Protein AF-A0A383BUD3-F1 (afdb_monomer_lite)

Secondary structure (DSSP, 8-state):
-EEEEETTTEEEEE-SSHHHHHHHHHHHHHHHHHHHHHHTTT---PPPHHHHHHHHT-HHHHHHHHTS-PPPTTTT-EEEEESTTSHHHHHHHHHHHTTT-EEEEEESSPPPPBTTEEEEE--TT-HHHHHHHHHHHHHHHS--SEEEE----PPPP--GGG--HHHHHHHHIIIIIHHHHHHHHHHHHHHT-TT--EEEE---TTTTS--TT-HHHHHHHHHHHHHHHHHHHHHGGGT-EEE-

InterPro domains:
  IPR002347 Short-chain dehydrogenase/reductase SDR [PF00106] (78-244)
  IPR002347 Short-chain dehydrogenase/reductase SDR [PR00080] (142-153)
  IPR002347 Short-chain dehydrogenase/reductase SDR [PR00080] (197-205)
  IPR002347 Short-chain dehydrogenase/reductase SDR [PR00080] (217-236)
  IPR002347 Short-chain dehydrogenase/reductase SDR [PR00081] (78-95)
  IPR002347 Short-chain dehydrogenase/reductase SDR [PR00081] (142-153)
  IPR002347 Short-chain dehydrogenase/reductase SDR [PR00081] (217-236)
  IPR002347 Short-chain dehydrogenase/reductase SDR [PR00081] (238-244)
  IPR020904 Short-chain dehydrogenase/reductase, conserved site [PS00061] (204-232)
  IPR036291 NAD(P)-binding domain superfamily [SSF51735] (76-244)

Foldseek 3Di:
DDWDADPVPGIFFADQALVNSVVVVVVVVVVVVVQVVVCVVPHDDDDDPVVVVCVCPPPVNVVVVVPDDDQFPQGLAEEEFEQCPDDPNVVVVVVCVVRHAQYEYEYCDFDDADSSYHTDNDDLLDLVRLLVSQVVSCVSRNFHAEYEADWADQDFFDAPVRDDPVSLCVRLSTLPVSVVSNCVSRVVRQLPRPQHHEYEYDADPCQVPNDHRRVSVSVSRVNNQVVQVVCQVVCVVSRYHGYD

Sequence (244 aa):
PRLVLDPELGRLAAGRRASDCIIAESIALHTFDIVERTESLGGYEPVGELDLFRMEYWELEQAKLKKQGAPPVFAGEVALVTGSASGIGQACVEAFRSRGAALVGLDLESAESAVDYLSLKVDVTESAAVEQALARTVETFGGLDLLVLNAGLFPPTKRLFELDDETWRKTLSLNLDANQRLLRLAYPLLKEAPGGGRVLVVGSKNVPAPGPGAAAYSASKAALTQLARVAALEWAPDGIRVNV

pLDDT: mean 95.18, std 3.96, range [70.12, 98.88]

Radius of gyration: 23.01 Å; chains: 1; bounding box: 57×39×63 Å

Organism: NCBI:txid408172

Structure (mmCIF, N/CA/C/O backbone):
data_AF-A0A383BUD3-F1
#
_entry.id   AF-A0A383BUD3-F1
#
loop_
_atom_site.group_PDB
_atom_site.id
_atom_site.type_symbol
_atom_site.label_atom_id
_atom_site.label_alt_id
_atom_site.label_comp_id
_atom_site.label_asym_id
_atom_site.label_entity_id
_atom_site.label_seq_id
_atom_site.pdbx_PDB_ins_code
_atom_site.Cartn_x
_atom_site.Cartn_y
_atom_site.Cartn_z
_atom_site.occupancy
_atom_site.B_iso_or_equiv
_atom_site.auth_seq_id
_atom_site.auth_comp_id
_atom_site.auth_asym_id
_atom_site.auth_atom_id
_atom_site.pdbx_PDB_model_num
ATOM 1 N N . PRO A 1 1 ? -17.746 -1.709 16.629 1.00 70.12 1 PRO A N 1
ATOM 2 C CA . PRO A 1 1 ? -16.810 -0.575 16.460 1.00 70.12 1 PRO A CA 1
ATOM 3 C C . PRO A 1 1 ? -16.701 0.157 17.798 1.00 70.12 1 PRO A C 1
ATOM 5 O O . PRO A 1 1 ? -17.620 0.035 18.605 1.00 70.12 1 PRO A O 1
ATOM 8 N N . ARG A 1 2 ? -15.582 0.821 18.066 1.00 85.19 2 ARG A N 1
ATOM 9 C CA . ARG A 1 2 ? -15.317 1.527 19.321 1.00 85.19 2 ARG A CA 1
ATOM 10 C C . ARG A 1 2 ? -14.858 2.938 19.003 1.00 85.19 2 ARG A C 1
ATOM 12 O O . ARG A 1 2 ? -14.120 3.121 18.041 1.00 85.19 2 ARG A O 1
ATOM 19 N N . LEU A 1 3 ? -15.286 3.892 19.816 1.00 91.31 3 LEU A N 1
ATOM 20 C CA . LEU A 1 3 ? -14.733 5.235 19.822 1.00 91.31 3 LEU A CA 1
ATOM 21 C C . LEU A 1 3 ? -13.745 5.338 20.983 1.00 91.31 3 LEU A C 1
ATOM 23 O O . LEU A 1 3 ? -14.058 4.912 22.095 1.00 91.31 3 LEU A O 1
ATOM 27 N N . VAL A 1 4 ? -12.573 5.894 20.717 1.00 91.56 4 VAL A N 1
ATOM 28 C CA . VAL A 1 4 ? -11.574 6.251 21.722 1.00 91.56 4 VAL A CA 1
ATOM 29 C C . VAL A 1 4 ? -11.364 7.754 21.630 1.00 91.56 4 VAL A C 1
ATOM 31 O O . VAL A 1 4 ? -11.177 8.286 20.536 1.00 91.56 4 VAL A O 1
ATOM 34 N N . LEU A 1 5 ? -11.438 8.429 22.773 1.00 90.94 5 LEU A N 1
ATOM 35 C CA . LEU A 1 5 ? -11.105 9.841 22.904 1.00 90.94 5 LEU A CA 1
ATOM 36 C C . LEU A 1 5 ? -9.760 9.943 23.605 1.00 90.94 5 LEU A C 1
ATOM 38 O O . LEU A 1 5 ? -9.572 9.354 24.669 1.00 90.94 5 LEU A O 1
ATOM 42 N N . ASP A 1 6 ? -8.850 10.684 22.997 1.00 90.81 6 ASP A N 1
ATOM 43 C CA . ASP A 1 6 ? -7.499 10.903 23.475 1.00 90.81 6 ASP A CA 1
ATOM 44 C C . ASP A 1 6 ? -7.190 12.413 23.432 1.00 90.81 6 ASP A C 1
ATOM 46 O O . ASP A 1 6 ? -7.452 13.058 22.414 1.00 90.81 6 ASP A O 1
ATOM 50 N N . PRO A 1 7 ? -6.668 13.016 24.514 1.00 89.69 7 PRO A N 1
ATOM 51 C CA . PRO A 1 7 ? -6.387 14.452 24.546 1.00 89.69 7 PRO A CA 1
ATOM 52 C C . PRO A 1 7 ? -5.356 14.930 23.512 1.00 89.69 7 PRO A C 1
ATOM 54 O O . PRO A 1 7 ? -5.397 16.098 23.127 1.00 89.69 7 PRO A O 1
ATOM 57 N N . GLU A 1 8 ? -4.435 14.064 23.082 1.00 90.19 8 GLU A N 1
ATOM 58 C CA . GLU A 1 8 ? -3.371 14.401 22.130 1.00 90.19 8 GLU A CA 1
ATOM 59 C C . GLU A 1 8 ? -3.768 14.047 20.692 1.00 90.19 8 GLU A C 1
ATOM 61 O O . GLU A 1 8 ? -3.534 14.830 19.771 1.00 90.19 8 GLU A O 1
ATOM 66 N N . LEU A 1 9 ? -4.395 12.883 20.499 1.00 82.12 9 LEU A N 1
ATOM 67 C CA . LEU A 1 9 ? -4.752 12.355 19.175 1.00 82.12 9 LEU A CA 1
ATOM 68 C C . LEU A 1 9 ? -6.174 12.725 18.729 1.00 82.12 9 LEU A C 1
ATOM 70 O O . LEU A 1 9 ? -6.543 12.518 17.572 1.00 82.12 9 LEU A O 1
ATOM 74 N N . GLY A 1 10 ? -6.993 13.269 19.627 1.00 89.19 10 GLY A N 1
ATOM 75 C CA . GLY A 1 10 ? -8.382 13.612 19.357 1.00 89.19 10 GLY A CA 1
ATOM 76 C C . GLY A 1 10 ? -9.296 12.392 19.438 1.00 89.19 10 GLY A C 1
ATOM 77 O O . GLY A 1 10 ? -9.478 11.804 20.500 1.00 89.19 10 GLY A O 1
ATOM 78 N N . ARG A 1 11 ? -9.945 12.029 18.328 1.00 90.12 11 ARG A N 1
ATOM 79 C CA . ARG A 1 11 ? -10.916 10.924 18.296 1.00 90.12 11 ARG A CA 1
ATOM 80 C C . ARG A 1 11 ? -10.485 9.845 17.320 1.00 90.12 11 ARG A C 1
ATOM 82 O O . ARG A 1 11 ? -10.107 10.135 16.190 1.00 90.12 11 ARG A O 1
ATOM 89 N N . LEU A 1 12 ? -10.614 8.597 17.745 1.00 91.88 12 LEU A N 1
ATOM 90 C CA . LEU A 1 12 ? -10.276 7.426 16.948 1.00 91.88 12 LEU A CA 1
ATOM 91 C C . LEU A 1 12 ? -11.473 6.480 16.920 1.00 91.88 12 LEU A C 1
ATOM 93 O O . LEU A 1 12 ? -12.002 6.096 17.964 1.00 91.88 12 LEU A O 1
ATOM 97 N N . ALA A 1 13 ? -11.896 6.089 15.720 1.00 92.69 13 ALA A N 1
ATOM 98 C CA . ALA A 1 13 ? -12.934 5.086 15.525 1.00 92.69 13 ALA A CA 1
ATOM 99 C C . ALA A 1 13 ? -12.303 3.779 15.031 1.00 92.69 13 ALA A C 1
ATOM 101 O O . ALA A 1 13 ? -11.694 3.730 13.966 1.00 92.69 13 ALA A O 1
ATOM 102 N N . ALA A 1 14 ? -12.471 2.706 15.800 1.00 91.75 14 ALA A N 1
ATOM 103 C CA . ALA A 1 14 ? -11.948 1.382 15.487 1.00 91.75 14 ALA A CA 1
ATOM 104 C C . ALA A 1 14 ? -13.083 0.426 15.106 1.00 91.75 14 ALA A C 1
ATOM 106 O O . ALA A 1 14 ? -14.088 0.307 15.809 1.00 91.75 14 ALA A O 1
ATOM 107 N N . GLY A 1 15 ? -12.927 -0.316 14.016 1.00 90.75 15 GLY A N 1
ATOM 108 C CA . GLY A 1 15 ? -13.961 -1.190 13.472 1.00 90.75 15 GLY A CA 1
ATOM 109 C C . GLY A 1 15 ? -13.375 -2.234 12.532 1.00 90.75 15 GLY A C 1
ATOM 110 O O . GLY A 1 15 ? -12.199 -2.193 12.199 1.00 90.75 15 GLY A O 1
ATOM 111 N N . ARG A 1 16 ? -14.201 -3.198 12.110 1.00 88.56 16 ARG A N 1
ATOM 112 C CA . ARG A 1 16 ? -13.771 -4.248 11.166 1.00 88.56 16 ARG A CA 1
ATOM 113 C C . ARG A 1 16 ? -13.821 -3.787 9.709 1.00 88.56 16 ARG A C 1
ATOM 115 O O . ARG A 1 16 ? -13.294 -4.463 8.835 1.00 88.56 16 ARG A O 1
ATOM 122 N N . ARG A 1 17 ? -14.516 -2.683 9.441 1.00 90.31 17 ARG A N 1
ATOM 123 C CA . ARG A 1 17 ? -14.676 -2.065 8.124 1.00 90.31 17 ARG A CA 1
ATOM 124 C C . ARG A 1 17 ? -14.617 -0.558 8.298 1.00 90.31 17 ARG A C 1
ATOM 126 O O . ARG A 1 17 ? -15.130 -0.055 9.298 1.00 90.31 17 ARG A O 1
ATOM 133 N N . ALA A 1 18 ? -14.121 0.152 7.290 1.00 91.69 18 ALA A N 1
ATOM 134 C CA . ALA A 1 18 ? -14.125 1.614 7.290 1.00 91.69 18 ALA A CA 1
ATOM 135 C C . ALA A 1 18 ? -15.538 2.190 7.521 1.00 91.69 18 ALA A C 1
ATOM 137 O O . ALA A 1 18 ? -15.716 3.116 8.307 1.00 91.69 18 ALA A O 1
ATOM 138 N N . SER A 1 19 ? -16.575 1.560 6.952 1.00 91.06 19 SER A N 1
ATOM 139 C CA . SER A 1 19 ? -17.972 1.952 7.186 1.00 91.06 19 SER A CA 1
ATOM 140 C C . SER A 1 19 ? -18.398 1.848 8.651 1.00 91.06 19 SER A C 1
ATOM 142 O O . SER A 1 19 ? -19.170 2.675 9.121 1.00 91.06 19 SER A O 1
ATOM 144 N N . ASP A 1 20 ? -17.909 0.841 9.382 1.00 92.25 20 ASP A N 1
ATOM 145 C CA . ASP A 1 20 ? -18.247 0.669 10.797 1.00 92.25 20 ASP A CA 1
ATOM 146 C C . ASP A 1 20 ? -17.623 1.788 11.641 1.00 92.25 20 ASP A C 1
ATOM 148 O O . ASP A 1 20 ? -18.231 2.227 12.618 1.00 92.25 20 ASP A O 1
ATOM 152 N N . CYS A 1 21 ? -16.427 2.250 11.259 1.00 93.25 21 CYS A N 1
ATOM 153 C CA . CYS A 1 21 ? -15.750 3.378 11.894 1.00 93.25 21 CYS A CA 1
ATOM 154 C C . CYS A 1 21 ? -16.502 4.688 11.642 1.00 93.25 21 CYS A C 1
ATOM 156 O O . CYS A 1 21 ? -16.807 5.391 12.601 1.00 93.25 21 CYS A O 1
ATOM 158 N N . ILE A 1 22 ? -16.886 4.964 10.390 1.00 91.25 22 ILE A N 1
ATOM 159 C CA . ILE A 1 22 ? -17.652 6.171 10.031 1.00 91.25 22 ILE A CA 1
ATOM 160 C C . ILE A 1 22 ? -19.002 6.204 10.752 1.00 91.25 22 ILE A C 1
ATOM 162 O O . ILE A 1 22 ? -19.404 7.243 11.268 1.00 91.25 22 ILE A O 1
ATOM 166 N N . ILE A 1 23 ? -19.706 5.069 10.828 1.00 92.50 23 ILE A N 1
ATOM 167 C CA . ILE A 1 23 ? -20.977 4.987 11.562 1.00 92.50 23 ILE A CA 1
ATOM 168 C C . ILE A 1 23 ? -20.757 5.294 13.047 1.00 92.50 23 ILE A C 1
ATOM 170 O O . ILE A 1 23 ? -21.511 6.073 13.625 1.00 92.50 23 ILE A O 1
ATOM 174 N N . ALA A 1 24 ? -19.730 4.708 13.667 1.00 93.06 24 ALA A N 1
ATOM 175 C CA . ALA A 1 24 ? -19.438 4.948 15.077 1.00 93.06 24 ALA A CA 1
ATOM 176 C C . ALA A 1 24 ? -19.050 6.406 15.353 1.00 93.06 24 ALA A C 1
ATOM 178 O O . ALA A 1 24 ? -19.534 6.986 16.322 1.00 93.06 24 ALA A O 1
ATOM 179 N N . GLU A 1 25 ? -18.234 7.010 14.489 1.00 92.12 25 GLU A N 1
ATOM 180 C CA . GLU A 1 25 ? -17.884 8.428 14.572 1.00 92.12 25 GLU A CA 1
ATOM 181 C C . GLU A 1 25 ? -19.122 9.319 14.405 1.00 92.12 25 GLU A C 1
ATOM 183 O O . GLU A 1 25 ? -19.340 10.225 15.203 1.00 92.12 25 GLU A O 1
ATOM 188 N N . SER A 1 26 ? -19.975 9.038 13.418 1.00 92.69 26 SER A N 1
ATOM 189 C CA . SER A 1 26 ? -21.195 9.812 13.175 1.00 92.69 26 SER A CA 1
ATOM 190 C C . SER A 1 26 ? -22.158 9.759 14.364 1.00 92.69 26 SER A C 1
ATOM 192 O O . SER A 1 26 ? -22.673 10.799 14.779 1.00 92.69 26 SER A O 1
ATOM 194 N N . ILE A 1 27 ? -22.359 8.575 14.953 1.00 92.50 27 ILE A N 1
ATOM 195 C CA . ILE A 1 27 ? -23.167 8.410 16.170 1.00 92.50 27 ILE A CA 1
ATOM 196 C C . ILE A 1 27 ? -22.544 9.188 17.333 1.00 92.50 27 ILE A C 1
ATOM 198 O O . ILE A 1 27 ? -23.267 9.851 18.078 1.00 92.50 27 ILE A O 1
ATOM 202 N N . ALA A 1 28 ? -21.220 9.134 17.485 1.00 91.56 28 ALA A N 1
ATOM 203 C CA . ALA A 1 28 ? -20.517 9.840 18.547 1.00 91.56 28 ALA A CA 1
ATOM 204 C C . ALA A 1 28 ? -20.668 11.358 18.432 1.00 91.56 28 ALA A C 1
ATOM 206 O O . ALA A 1 28 ? -21.064 11.994 19.402 1.00 91.56 28 ALA A O 1
ATOM 207 N N . LEU A 1 29 ? -20.429 11.925 17.246 1.00 92.25 29 LEU A N 1
ATOM 208 C CA . LEU A 1 29 ? -20.565 13.363 17.002 1.00 92.25 29 LEU A CA 1
ATOM 209 C C . LEU A 1 29 ? -21.991 13.846 17.275 1.00 92.25 29 LEU A C 1
ATOM 211 O O . LEU A 1 29 ? -22.186 14.823 17.988 1.00 92.25 29 LEU A O 1
ATOM 215 N N . HIS A 1 30 ? -22.990 13.106 16.791 1.00 94.56 30 HIS A N 1
ATOM 216 C CA . HIS A 1 30 ? -24.388 13.395 17.102 1.00 94.56 30 HIS A CA 1
ATOM 217 C C . HIS A 1 30 ? -24.676 13.332 18.613 1.00 94.56 30 HIS A C 1
ATOM 219 O O . HIS A 1 30 ? -25.441 14.135 19.141 1.00 94.56 30 HIS A O 1
ATOM 225 N N . THR A 1 31 ? -24.066 12.380 19.321 1.00 92.00 31 THR A N 1
ATOM 226 C CA . THR A 1 31 ? -24.237 12.236 20.773 1.00 92.00 31 THR A CA 1
ATOM 227 C C . THR A 1 31 ? -23.563 13.376 21.534 1.00 92.00 31 THR A C 1
ATOM 229 O O . THR A 1 31 ? -24.160 13.887 22.475 1.00 92.00 31 THR A O 1
ATOM 232 N N . PHE A 1 32 ? -22.372 13.823 21.122 1.00 92.75 32 PHE A N 1
ATOM 233 C CA . PHE A 1 32 ? -21.679 14.955 21.749 1.00 92.75 32 PHE A CA 1
ATOM 234 C C . PHE A 1 32 ? -22.513 16.232 21.692 1.00 92.75 32 PHE A C 1
ATOM 236 O O . PHE A 1 32 ? -22.715 16.856 22.731 1.00 92.75 32 PHE A O 1
ATOM 243 N N . ASP A 1 33 ? -23.106 16.539 20.537 1.00 93.94 33 ASP A N 1
ATOM 244 C CA . ASP A 1 33 ? -24.002 17.690 20.390 1.00 93.94 33 ASP A CA 1
ATOM 245 C C . ASP A 1 33 ? -25.191 17.635 21.367 1.00 93.94 33 ASP A C 1
ATOM 247 O O . ASP A 1 33 ? -25.625 18.661 21.899 1.00 93.94 33 ASP A O 1
ATOM 251 N N . ILE A 1 34 ? -25.744 16.441 21.609 1.00 93.81 34 ILE A N 1
ATOM 252 C CA . ILE A 1 34 ? -26.844 16.250 22.563 1.00 93.81 34 ILE A CA 1
ATOM 253 C C . ILE A 1 34 ? -26.350 16.442 23.993 1.00 93.81 34 ILE A C 1
ATOM 255 O O . ILE A 1 34 ? -27.004 17.149 24.760 1.00 93.81 34 ILE A O 1
ATOM 259 N N . VAL A 1 35 ? -25.221 15.829 24.351 1.00 93.75 35 VAL A N 1
ATOM 260 C CA . VAL A 1 35 ? -24.645 15.925 25.697 1.00 93.75 35 VAL A CA 1
ATOM 261 C C . VAL A 1 35 ? -24.351 17.385 26.030 1.00 93.75 35 VAL A C 1
ATOM 263 O O . VAL A 1 35 ? -24.870 17.885 27.022 1.00 93.75 35 VAL A O 1
ATOM 266 N N . GLU A 1 36 ? -23.641 18.108 25.160 1.00 94.12 36 GLU A N 1
ATOM 267 C CA . GLU A 1 36 ? -23.310 19.525 25.366 1.00 94.12 36 GLU A CA 1
ATOM 268 C C . GLU A 1 36 ? -24.556 20.401 25.560 1.00 94.12 36 GLU A C 1
ATOM 270 O O . GLU A 1 36 ? -24.614 21.240 26.464 1.00 94.12 36 GLU A O 1
ATOM 275 N N . ARG A 1 37 ? -25.596 20.190 24.744 1.00 94.88 37 ARG A N 1
ATOM 276 C CA . ARG A 1 37 ? -26.857 20.935 24.882 1.00 94.88 37 ARG A CA 1
ATOM 277 C C . ARG A 1 37 ? -27.600 20.571 26.159 1.00 94.88 37 ARG A C 1
ATOM 279 O O . ARG A 1 37 ? -28.166 21.456 26.793 1.00 94.88 37 ARG A O 1
ATOM 286 N N . TH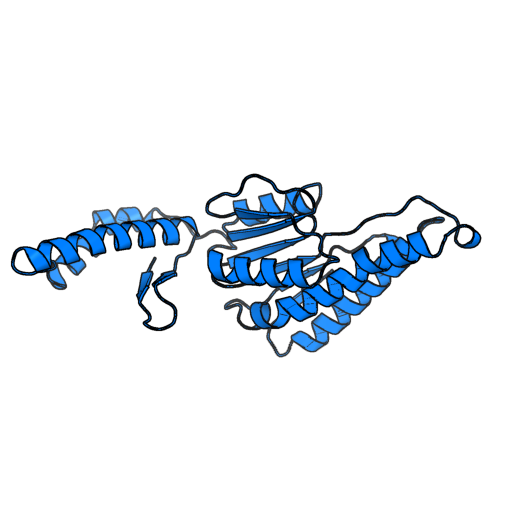R A 1 38 ? -27.613 19.301 26.543 1.00 95.38 38 THR A N 1
ATOM 287 C CA . THR A 1 38 ? -28.346 18.847 27.734 1.00 95.38 38 THR A CA 1
ATOM 288 C C . THR A 1 38 ? -27.654 19.315 29.015 1.00 95.38 38 THR A C 1
ATOM 290 O O . THR A 1 38 ? -28.329 19.762 29.940 1.00 95.38 38 THR A O 1
ATOM 293 N N . GLU A 1 39 ? -26.318 19.354 29.034 1.00 95.81 39 GLU A N 1
ATOM 294 C CA . GLU A 1 39 ? -25.541 20.005 30.098 1.00 95.81 39 GLU A CA 1
ATOM 295 C C . GLU A 1 39 ? -25.969 21.468 30.294 1.00 95.81 39 GLU A C 1
ATOM 297 O O . GLU A 1 39 ? -26.203 21.907 31.420 1.00 95.81 39 GLU A O 1
ATOM 302 N N . SER A 1 40 ? -26.210 22.208 29.203 1.00 94.25 40 SER A N 1
ATOM 303 C CA . SER A 1 40 ? -26.721 23.588 29.289 1.00 94.25 40 SER A CA 1
ATOM 304 C C . SER A 1 40 ? -28.167 23.709 29.805 1.00 94.25 40 SER A C 1
ATOM 306 O O . SER A 1 40 ? -28.594 24.800 30.186 1.00 94.25 40 SER A O 1
ATOM 308 N N . LEU A 1 41 ? -28.923 22.605 29.830 1.00 94.69 41 LEU A N 1
ATOM 309 C CA . LEU A 1 41 ? -30.343 22.543 30.200 1.00 94.69 41 LEU A CA 1
ATOM 310 C C . LEU A 1 41 ? -30.604 21.849 31.549 1.00 94.69 41 LEU A C 1
ATOM 312 O O . LEU A 1 41 ? -31.764 21.623 31.892 1.00 94.69 41 LEU A O 1
ATOM 316 N N . GLY A 1 42 ? -29.562 21.543 32.327 1.00 93.75 42 GLY A N 1
ATOM 317 C CA . GLY A 1 42 ? -29.703 20.956 33.667 1.00 93.75 42 GLY A CA 1
ATOM 318 C C . GLY A 1 42 ? -28.946 19.649 33.902 1.00 93.75 42 GLY A C 1
ATOM 319 O O . GLY A 1 42 ? -29.115 19.068 34.972 1.00 93.75 42 GLY A O 1
ATOM 320 N N . GLY A 1 43 ? -28.108 19.219 32.953 1.00 94.00 43 GLY A N 1
ATOM 321 C CA . GLY A 1 43 ? -27.232 18.049 33.079 1.00 94.00 43 GLY A CA 1
ATOM 322 C C . GLY A 1 43 ? -27.665 16.879 32.197 1.00 94.00 43 GLY A C 1
ATOM 323 O O . GLY A 1 43 ? -28.855 16.677 31.955 1.00 94.00 43 GLY A O 1
ATOM 324 N N . TYR A 1 44 ? -26.699 16.103 31.708 1.00 93.06 44 TYR A N 1
ATOM 325 C CA . TYR A 1 44 ? -26.936 14.876 30.951 1.00 93.06 44 TYR A CA 1
ATOM 326 C C . TYR A 1 44 ? -26.886 13.645 31.867 1.00 93.06 44 TYR A C 1
ATOM 328 O O . TYR A 1 44 ? -25.888 13.391 32.541 1.00 93.06 44 TYR A O 1
ATOM 336 N N . GLU A 1 45 ? -27.945 12.834 31.850 1.00 91.81 45 GLU A N 1
ATOM 337 C CA . GLU A 1 45 ? -27.990 11.547 32.549 1.00 91.81 45 GLU A CA 1
ATOM 338 C C . GLU A 1 45 ? -28.085 10.406 31.519 1.00 91.81 45 GLU A C 1
ATOM 340 O O . GLU A 1 45 ? -29.110 10.273 30.842 1.00 91.81 45 GLU A O 1
ATOM 345 N N . PRO A 1 46 ? -27.027 9.591 31.340 1.00 89.56 46 PRO A N 1
ATOM 346 C CA . PRO A 1 46 ? -27.083 8.443 30.448 1.00 89.56 46 PRO A CA 1
ATOM 347 C C . PRO A 1 46 ? -27.944 7.322 31.038 1.00 89.56 46 PRO A C 1
ATOM 349 O O . PRO A 1 46 ? -28.130 7.206 32.248 1.00 89.56 46 PRO A O 1
ATOM 352 N N . VAL A 1 47 ? -28.404 6.425 30.167 1.00 90.38 47 VAL A N 1
ATOM 353 C CA . VAL A 1 47 ? -29.028 5.164 30.584 1.00 90.38 47 VAL A CA 1
ATOM 354 C C . VAL A 1 47 ? -28.034 4.348 31.423 1.00 90.38 47 VAL A C 1
ATOM 356 O O . VAL A 1 47 ? -26.853 4.268 31.086 1.00 90.38 47 VAL A O 1
ATOM 359 N N . GLY A 1 48 ? -28.507 3.726 32.507 1.00 94.00 48 GLY A N 1
ATOM 360 C CA . GLY A 1 48 ? -27.659 2.941 33.404 1.00 94.00 48 GLY A CA 1
ATOM 361 C C . GLY A 1 48 ? -27.013 1.726 32.725 1.00 94.00 48 GLY A C 1
ATOM 362 O O . GLY A 1 48 ? -27.582 1.125 31.811 1.00 94.00 48 GLY A O 1
ATOM 363 N N . GLU A 1 49 ? -25.839 1.310 33.217 1.00 91.62 49 GLU A N 1
ATOM 364 C CA . GLU A 1 49 ? -25.059 0.198 32.642 1.00 91.62 49 GLU A CA 1
ATOM 365 C C . GLU A 1 49 ? -25.859 -1.105 32.513 1.00 91.62 49 GLU A C 1
ATOM 367 O O . GLU A 1 49 ? -25.722 -1.828 31.527 1.00 91.62 49 GLU A O 1
ATOM 372 N N . LEU A 1 50 ? -26.730 -1.404 33.483 1.00 94.44 50 LEU A N 1
ATOM 373 C CA . LEU A 1 50 ? -27.553 -2.614 33.456 1.00 94.44 50 LEU A CA 1
ATOM 374 C C . LEU A 1 50 ? -28.578 -2.596 32.316 1.00 94.44 50 LEU A C 1
ATOM 376 O O . LEU A 1 50 ? -28.863 -3.641 31.730 1.00 94.44 50 LEU A O 1
ATOM 380 N N . ASP A 1 51 ? -29.138 -1.433 32.000 1.00 93.75 51 ASP A N 1
ATOM 381 C CA . ASP A 1 51 ? -30.124 -1.300 30.932 1.00 93.75 51 ASP A CA 1
ATOM 382 C C . ASP A 1 51 ? -29.447 -1.314 29.558 1.00 93.75 51 ASP A C 1
ATOM 384 O O . ASP A 1 51 ? -29.943 -1.980 28.646 1.00 93.75 51 ASP A O 1
ATOM 388 N N . LEU A 1 52 ? -28.259 -0.707 29.438 1.00 90.19 52 LEU A N 1
ATOM 389 C CA . LEU A 1 52 ? -27.390 -0.871 28.266 1.00 90.19 52 LEU A CA 1
ATOM 390 C C . LEU A 1 52 ? -27.038 -2.348 28.043 1.00 90.19 52 LEU A C 1
ATOM 392 O O . LEU A 1 52 ? -27.238 -2.868 26.946 1.00 90.19 52 LEU A O 1
ATOM 396 N N . PHE A 1 53 ? -26.616 -3.055 29.097 1.00 91.56 53 PHE A N 1
ATOM 397 C CA . PHE A 1 53 ? -26.334 -4.490 29.037 1.00 91.56 53 PHE A CA 1
ATOM 398 C C . PHE A 1 53 ? -27.568 -5.289 28.597 1.00 91.56 53 PHE A C 1
ATOM 400 O O . PHE A 1 53 ? -27.494 -6.119 27.694 1.00 91.56 53 PHE A O 1
ATOM 407 N N . ARG A 1 54 ? -28.744 -5.033 29.179 1.00 93.81 54 ARG A N 1
ATOM 408 C CA . ARG A 1 54 ? -29.983 -5.724 28.779 1.00 93.81 54 ARG A CA 1
ATOM 409 C C . ARG A 1 54 ? -30.339 -5.486 27.315 1.00 93.81 54 ARG A C 1
ATOM 411 O O . ARG A 1 54 ? -30.805 -6.416 26.663 1.00 93.81 54 ARG A O 1
ATOM 418 N N . MET A 1 55 ? -30.121 -4.273 26.811 1.00 90.06 55 MET A N 1
ATOM 419 C CA . MET A 1 55 ? -30.351 -3.935 25.408 1.00 90.06 55 MET A CA 1
ATOM 420 C C . MET A 1 55 ? -29.373 -4.675 24.485 1.00 90.06 55 MET A C 1
ATOM 422 O O . MET A 1 55 ? -29.805 -5.279 23.504 1.00 90.06 55 MET A O 1
ATOM 426 N N . GLU A 1 56 ? -28.076 -4.679 24.806 1.00 88.12 56 GLU A N 1
ATOM 427 C CA . GLU A 1 56 ? -27.048 -5.358 24.004 1.00 88.12 56 GLU A CA 1
ATOM 428 C C . GLU A 1 56 ? -27.240 -6.879 23.967 1.00 88.12 56 GLU A C 1
ATOM 430 O O . GLU A 1 56 ? -27.071 -7.513 22.922 1.00 88.12 56 GLU A O 1
ATOM 435 N N . TYR A 1 57 ? -27.616 -7.476 25.098 1.00 90.75 57 TYR A N 1
ATOM 436 C CA . TYR A 1 57 ? -27.790 -8.923 25.247 1.00 90.75 57 TYR A CA 1
ATOM 437 C C . TYR A 1 57 ? -29.234 -9.383 25.030 1.00 90.75 57 TYR A C 1
ATOM 439 O O . TYR A 1 57 ? -29.563 -10.546 25.274 1.00 90.75 57 TYR A O 1
ATOM 447 N N . TRP A 1 58 ? -30.093 -8.499 24.521 1.00 94.38 58 TRP A N 1
ATOM 448 C CA . TRP A 1 58 ? -31.442 -8.858 24.116 1.00 94.38 58 TRP A CA 1
ATOM 449 C C . TRP A 1 58 ? -31.415 -9.916 23.004 1.00 94.38 58 TRP A C 1
ATOM 451 O O . TRP A 1 58 ? -30.663 -9.812 22.032 1.00 94.38 58 TRP A O 1
ATOM 461 N N . GLU A 1 59 ? -32.256 -10.946 23.128 1.00 93.31 59 GLU A N 1
ATOM 462 C CA . GLU A 1 59 ? -32.206 -12.140 22.273 1.00 93.31 59 GLU A CA 1
ATOM 463 C C . GLU A 1 59 ? -32.298 -11.829 20.774 1.00 93.31 59 GLU A C 1
ATOM 465 O O . GLU A 1 59 ? -31.609 -12.466 19.974 1.00 93.31 59 GLU A O 1
ATOM 470 N N . LEU A 1 60 ? -33.112 -10.842 20.379 1.00 92.00 60 LEU A N 1
ATOM 471 C CA . LEU A 1 60 ? -33.260 -10.470 18.969 1.00 92.00 60 LEU A CA 1
ATOM 472 C C . LEU A 1 60 ? -32.027 -9.746 18.418 1.00 92.00 60 LEU A C 1
ATOM 474 O O . LEU A 1 60 ? -31.658 -9.993 17.267 1.00 92.00 60 LEU A O 1
ATOM 478 N N . GLU A 1 61 ? -31.353 -8.921 19.223 1.00 89.00 61 GLU A N 1
ATOM 479 C CA . GLU A 1 61 ? -30.096 -8.292 18.803 1.00 89.00 61 GLU A CA 1
ATOM 480 C C . GLU A 1 61 ? -29.000 -9.353 18.660 1.00 89.00 61 GLU A C 1
ATOM 482 O O . GLU A 1 61 ? -28.331 -9.433 17.629 1.00 89.00 61 GLU A O 1
ATOM 487 N N . GLN A 1 62 ? -28.904 -10.276 19.619 1.00 90.75 62 GLN A N 1
ATOM 488 C CA . GLN A 1 62 ? -27.980 -11.408 19.533 1.00 90.75 62 GLN A CA 1
ATOM 489 C C . GLN A 1 62 ? -28.274 -12.306 18.321 1.00 90.75 62 GLN A C 1
ATOM 491 O O . GLN A 1 62 ? -27.352 -12.743 17.629 1.00 90.75 62 GLN A O 1
ATOM 496 N N . ALA A 1 63 ? -29.548 -12.563 18.010 1.00 90.50 63 ALA A N 1
ATOM 497 C CA . ALA A 1 63 ? -29.944 -13.324 16.825 1.00 90.50 63 ALA A CA 1
ATOM 498 C C . ALA A 1 63 ? -29.570 -12.607 15.516 1.00 90.50 63 ALA A C 1
ATOM 500 O O . ALA A 1 63 ? -29.137 -13.256 14.562 1.00 90.50 63 ALA A O 1
ATOM 501 N N . LYS A 1 64 ? -29.702 -11.277 15.462 1.00 87.69 64 LYS A N 1
ATOM 502 C CA . LYS A 1 64 ? -29.279 -10.447 14.324 1.00 87.69 64 LYS A CA 1
ATOM 503 C C . LYS A 1 64 ? -27.761 -10.478 14.138 1.00 87.69 64 LYS A C 1
ATOM 505 O O . LYS A 1 64 ? -27.305 -10.673 13.012 1.00 87.69 64 LYS A O 1
ATOM 510 N N . LEU A 1 65 ? -26.987 -10.361 15.217 1.00 85.69 65 LEU A N 1
ATOM 511 C CA . LEU A 1 65 ? -25.523 -10.441 15.165 1.00 85.69 65 LEU A CA 1
ATOM 512 C C . LEU A 1 65 ? -25.041 -11.835 14.741 1.00 85.69 65 LEU A C 1
ATOM 514 O O . LEU A 1 65 ? -24.157 -11.939 13.898 1.00 85.69 65 LEU A O 1
ATOM 518 N N . LYS A 1 66 ? -25.675 -12.911 15.228 1.00 85.00 66 LYS A N 1
ATOM 519 C CA . LYS A 1 66 ? -25.362 -14.298 14.822 1.00 85.00 66 LYS A CA 1
ATOM 520 C C . LYS A 1 66 ? -25.618 -14.583 13.339 1.00 85.00 66 LYS A C 1
ATOM 522 O O . LYS A 1 66 ? -25.037 -15.519 12.799 1.00 85.00 66 LYS A O 1
ATOM 527 N N . LYS A 1 67 ? -26.489 -13.810 12.682 1.00 86.19 67 LYS A N 1
ATOM 528 C CA . LYS A 1 67 ? -26.719 -13.909 11.231 1.00 86.19 67 LYS A CA 1
ATOM 529 C C . LYS A 1 67 ? -25.609 -13.258 10.405 1.00 86.19 67 LYS A C 1
ATOM 531 O O . LYS A 1 67 ? -25.550 -13.513 9.203 1.00 86.19 67 LYS A O 1
ATOM 536 N N . GLN A 1 68 ? -24.745 -12.431 11.000 1.00 77.94 68 GLN 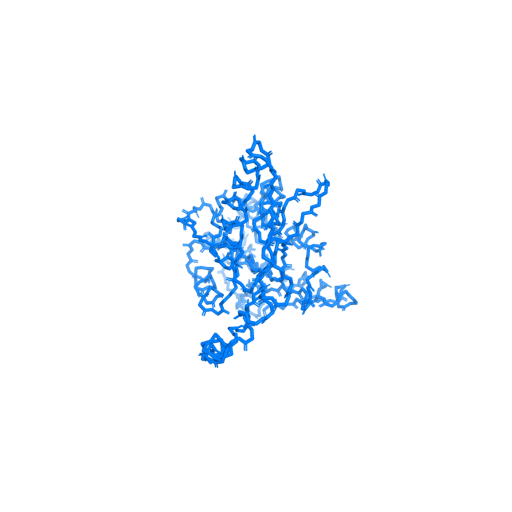A N 1
ATOM 537 C CA . GLN A 1 68 ? -23.547 -11.976 10.300 1.00 77.94 68 GLN A CA 1
ATOM 538 C C . GLN A 1 68 ? -22.616 -13.177 10.122 1.00 77.94 68 GLN A C 1
ATOM 540 O O . GLN A 1 68 ? -22.201 -13.805 11.093 1.00 77.94 68 GLN A O 1
ATOM 545 N N . GLY A 1 69 ? -22.340 -13.524 8.864 1.00 83.44 69 GLY A N 1
ATOM 546 C CA . GLY A 1 69 ? -21.417 -14.600 8.522 1.00 83.44 69 GLY A CA 1
ATOM 547 C C . GLY A 1 69 ? -19.987 -14.322 8.992 1.00 83.44 69 GLY A C 1
ATOM 548 O O . GLY A 1 69 ? -19.692 -13.300 9.615 1.00 83.44 69 GLY A O 1
ATOM 549 N N . ALA A 1 70 ? -19.075 -15.237 8.662 1.00 87.44 70 ALA A N 1
ATOM 550 C CA . ALA A 1 70 ? -17.658 -15.037 8.938 1.00 87.44 70 ALA A CA 1
ATOM 551 C C . ALA A 1 70 ? -17.154 -13.732 8.288 1.00 87.44 70 ALA A C 1
ATOM 553 O O . ALA A 1 70 ? -17.584 -13.396 7.177 1.00 87.44 70 ALA A O 1
ATOM 554 N N . PRO A 1 71 ? -16.260 -12.985 8.960 1.00 88.06 71 PRO A N 1
ATOM 555 C CA . PRO A 1 71 ? -15.692 -11.783 8.379 1.00 88.06 71 PRO A CA 1
ATOM 556 C C . PRO A 1 71 ? -14.920 -12.123 7.091 1.00 88.06 71 PRO A C 1
ATOM 558 O O . PRO A 1 71 ? -14.326 -13.202 6.999 1.00 88.06 71 PRO A O 1
ATOM 561 N N . PRO A 1 72 ? -14.905 -11.213 6.102 1.00 93.25 72 PRO A N 1
ATOM 562 C CA . PRO A 1 72 ? -14.025 -11.330 4.948 1.00 93.25 72 PRO A CA 1
ATOM 563 C C . PRO A 1 72 ? -12.554 -11.497 5.353 1.00 93.25 72 PRO A C 1
ATOM 565 O O . PRO A 1 72 ? -12.138 -11.033 6.412 1.00 93.25 72 PRO A O 1
ATOM 568 N N . VAL A 1 73 ? -11.762 -12.132 4.486 1.00 95.06 73 VAL A N 1
ATOM 569 C CA . VAL A 1 73 ? -10.366 -12.518 4.773 1.00 95.06 73 VAL A CA 1
ATOM 570 C C . VAL A 1 73 ? -9.476 -11.334 5.167 1.00 95.06 73 VAL A C 1
ATOM 572 O O . VAL A 1 73 ? -8.587 -11.517 5.989 1.00 95.06 73 VAL A O 1
ATOM 575 N N . PHE A 1 74 ? -9.715 -10.144 4.609 1.00 96.38 74 PHE A N 1
ATOM 576 C CA . PHE A 1 74 ? -8.932 -8.935 4.891 1.00 96.38 74 PHE A CA 1
ATOM 577 C C . PHE A 1 74 ? -9.716 -7.894 5.701 1.00 96.38 74 PHE A C 1
ATOM 579 O O . PHE A 1 74 ? -9.401 -6.708 5.670 1.00 96.38 74 PHE A O 1
ATOM 586 N N . ALA A 1 75 ? -10.769 -8.313 6.408 1.00 94.69 75 ALA A N 1
ATOM 587 C CA . ALA A 1 75 ? -11.522 -7.409 7.266 1.00 94.69 75 ALA A CA 1
ATOM 588 C C . ALA A 1 75 ? -10.621 -6.819 8.363 1.00 94.69 75 ALA A C 1
ATOM 590 O O . ALA A 1 75 ? -9.996 -7.557 9.123 1.00 94.69 75 ALA A O 1
ATOM 591 N N . GLY A 1 76 ? -10.616 -5.491 8.469 1.00 94.50 76 GLY A N 1
ATOM 592 C CA . GLY A 1 76 ? -9.790 -4.745 9.417 1.00 94.50 76 GLY A CA 1
ATOM 593 C C . GLY A 1 76 ? -8.352 -4.508 8.957 1.00 94.50 76 GLY A C 1
ATOM 594 O O . GLY A 1 76 ? -7.583 -3.962 9.736 1.00 94.50 76 GLY A O 1
ATOM 595 N N . GLU A 1 77 ? -7.996 -4.893 7.728 1.00 97.12 77 GLU A N 1
ATOM 596 C CA . GLU A 1 77 ? -6.662 -4.663 7.167 1.00 97.12 77 GLU A CA 1
ATOM 597 C C . GLU A 1 77 ? -6.659 -3.501 6.168 1.00 97.12 77 GLU A C 1
ATOM 599 O O . GLU A 1 77 ? -7.646 -3.262 5.460 1.00 97.12 77 GLU A O 1
ATOM 604 N N . VAL A 1 78 ? -5.520 -2.814 6.077 1.00 98.31 78 VAL A N 1
ATOM 605 C CA . VAL A 1 78 ? -5.271 -1.716 5.140 1.00 98.31 78 VAL A CA 1
ATOM 606 C C . VAL A 1 78 ? -4.267 -2.148 4.075 1.00 98.31 78 VAL A C 1
ATOM 608 O O . VAL A 1 78 ? -3.131 -2.524 4.376 1.00 98.31 78 VAL A O 1
ATOM 611 N N . ALA A 1 79 ? -4.668 -2.064 2.809 1.00 98.62 79 ALA A N 1
ATOM 612 C CA . ALA A 1 79 ? -3.813 -2.356 1.665 1.00 98.62 79 ALA A CA 1
ATOM 613 C C . ALA A 1 79 ? -3.511 -1.086 0.861 1.00 98.62 79 ALA A C 1
ATOM 615 O O . ALA A 1 79 ? -4.411 -0.302 0.575 1.00 98.62 79 ALA A O 1
ATOM 616 N N . LEU A 1 80 ? -2.263 -0.908 0.432 1.00 98.88 80 LEU A N 1
ATOM 617 C CA . LEU A 1 80 ? -1.847 0.140 -0.499 1.00 98.88 80 LEU A CA 1
ATOM 618 C C . LEU A 1 80 ? -1.383 -0.485 -1.813 1.00 98.88 80 LEU A C 1
ATOM 620 O O . LEU A 1 80 ? -0.553 -1.393 -1.812 1.00 98.88 80 LEU A O 1
ATOM 624 N N . VAL A 1 81 ? -1.880 0.021 -2.940 1.00 98.81 81 VAL A N 1
ATOM 625 C CA . VAL A 1 81 ? -1.523 -0.445 -4.287 1.00 98.81 81 VAL A CA 1
ATOM 626 C C . VAL A 1 81 ? -0.989 0.722 -5.109 1.00 98.81 81 VAL A C 1
ATOM 628 O O . VAL A 1 81 ? -1.659 1.744 -5.244 1.00 98.81 81 VAL A O 1
ATOM 631 N N . THR A 1 82 ? 0.200 0.573 -5.695 1.00 98.69 82 THR A N 1
ATOM 632 C CA . THR A 1 82 ? 0.748 1.553 -6.649 1.00 98.69 82 THR A CA 1
ATOM 633 C C . THR A 1 82 ? 0.392 1.195 -8.091 1.00 98.69 82 THR A C 1
ATOM 635 O O . THR A 1 82 ? 0.268 0.020 -8.432 1.00 98.69 82 THR A O 1
ATOM 638 N N . GLY A 1 83 ? 0.213 2.183 -8.969 1.00 97.88 83 GLY A N 1
ATOM 639 C CA . GLY A 1 83 ? -0.302 1.939 -10.322 1.00 97.88 83 GLY A CA 1
ATOM 640 C C . GLY A 1 83 ? -1.745 1.418 -10.290 1.00 97.88 83 GLY A C 1
ATOM 641 O O . GLY A 1 83 ? -2.081 0.473 -11.001 1.00 97.88 83 GLY A O 1
ATOM 642 N N . SER A 1 84 ? -2.550 1.943 -9.361 1.00 97.69 84 SER A N 1
ATOM 643 C CA . SER A 1 84 ? -3.872 1.418 -9.002 1.00 97.69 84 SER A CA 1
ATOM 644 C C . SER A 1 84 ? -5.001 1.726 -9.993 1.00 97.69 84 SER A C 1
ATOM 646 O O . SER A 1 84 ? -6.063 1.115 -9.893 1.00 97.69 84 SER A O 1
ATOM 648 N N . ALA A 1 85 ? -4.800 2.641 -10.944 1.00 96.19 85 ALA A N 1
ATOM 649 C CA . ALA A 1 85 ? -5.872 3.134 -11.812 1.00 96.19 85 ALA A CA 1
ATOM 650 C C . ALA A 1 85 ? -6.122 2.260 -13.050 1.00 96.19 85 ALA A C 1
ATOM 652 O O . ALA A 1 85 ? -7.087 2.489 -13.776 1.00 96.19 85 ALA A O 1
ATOM 653 N N . SER A 1 86 ? -5.265 1.270 -13.330 1.00 95.12 86 SER A N 1
ATOM 654 C CA . SER A 1 86 ? -5.423 0.421 -14.514 1.00 95.12 86 SER A CA 1
ATOM 655 C C . SER A 1 86 ? -4.843 -0.985 -14.351 1.00 95.12 86 SER A C 1
ATOM 657 O O . SER A 1 86 ? -4.033 -1.266 -13.463 1.00 95.12 86 SER A O 1
ATOM 659 N N . GLY A 1 87 ? -5.261 -1.886 -15.245 1.00 95.88 87 GLY A N 1
ATOM 660 C CA . GLY A 1 87 ? -4.651 -3.200 -15.440 1.00 95.88 87 GLY A CA 1
ATOM 661 C C . GLY A 1 87 ? -4.563 -4.036 -14.161 1.00 95.88 87 GLY A C 1
ATOM 662 O O . GLY A 1 87 ? -5.552 -4.225 -13.455 1.00 95.88 87 GLY A O 1
ATOM 663 N N . ILE A 1 88 ? -3.364 -4.551 -13.870 1.00 97.44 88 ILE A N 1
ATOM 664 C CA . ILE A 1 88 ? -3.109 -5.407 -12.699 1.00 97.44 88 ILE A CA 1
ATOM 665 C C . ILE A 1 88 ? -3.405 -4.659 -11.395 1.00 97.44 88 ILE A C 1
ATOM 667 O O . ILE A 1 88 ? -4.006 -5.236 -10.493 1.00 97.44 88 ILE A O 1
ATOM 671 N N . GLY A 1 89 ? -3.035 -3.379 -11.297 1.00 97.44 89 GLY A N 1
ATOM 672 C CA . GLY A 1 89 ? -3.259 -2.594 -10.085 1.00 97.44 89 GLY A CA 1
ATOM 673 C C . GLY A 1 89 ? -4.742 -2.379 -9.797 1.00 97.44 89 GLY A C 1
ATOM 674 O O . GLY A 1 89 ? -5.172 -2.581 -8.663 1.00 97.44 89 GLY A O 1
ATOM 675 N N . GLN A 1 90 ? -5.540 -2.078 -10.825 1.00 97.00 90 GLN A N 1
ATOM 676 C CA . GLN A 1 90 ? -6.999 -1.982 -10.696 1.00 97.00 90 GLN A CA 1
ATOM 677 C C . GLN A 1 90 ? -7.630 -3.329 -10.304 1.00 97.00 90 GLN A C 1
ATOM 679 O O . GLN A 1 90 ? -8.486 -3.389 -9.423 1.00 97.00 90 GLN A O 1
ATOM 684 N N . ALA A 1 91 ? -7.162 -4.436 -10.885 1.00 98.06 91 ALA A N 1
ATOM 685 C CA . ALA A 1 91 ? -7.631 -5.764 -10.492 1.00 98.06 91 ALA A CA 1
ATOM 686 C C . ALA A 1 91 ? -7.272 -6.096 -9.028 1.00 98.06 91 ALA A C 1
ATOM 688 O O . ALA A 1 91 ? -8.073 -6.699 -8.312 1.00 98.06 91 ALA A O 1
ATOM 689 N N . CYS A 1 92 ? -6.094 -5.677 -8.549 1.00 98.06 92 CYS A N 1
ATOM 690 C CA . CYS A 1 92 ? -5.726 -5.787 -7.135 1.00 98.06 92 CYS A CA 1
ATOM 691 C C . CYS A 1 92 ? -6.658 -4.955 -6.247 1.00 98.06 92 CYS A C 1
ATOM 693 O O . CYS A 1 92 ? -7.132 -5.467 -5.233 1.00 98.06 92 CYS A O 1
ATOM 695 N N . VAL A 1 93 ? -6.947 -3.710 -6.637 1.00 97.44 93 VAL A N 1
ATOM 696 C CA . VAL A 1 93 ? -7.887 -2.814 -5.945 1.00 97.44 93 VAL A CA 1
ATOM 697 C C . VAL A 1 93 ? -9.241 -3.500 -5.739 1.00 97.44 93 VAL A C 1
ATOM 699 O O . VAL A 1 93 ? -9.714 -3.631 -4.609 1.00 97.44 93 VAL A O 1
ATOM 702 N N . GLU A 1 94 ? -9.832 -4.021 -6.811 1.00 96.62 94 GLU A N 1
ATOM 703 C CA . GLU A 1 94 ? -11.123 -4.717 -6.769 1.00 96.62 94 GLU A CA 1
ATOM 704 C C . GLU A 1 94 ? -11.066 -5.999 -5.918 1.00 96.62 94 GLU A C 1
ATOM 706 O O . GLU A 1 94 ? -11.971 -6.281 -5.121 1.00 96.62 94 GLU A O 1
ATOM 711 N N . ALA A 1 95 ? -9.980 -6.767 -6.031 1.00 97.56 95 ALA A N 1
ATOM 712 C CA . ALA A 1 95 ? -9.799 -8.011 -5.288 1.00 97.56 95 ALA A CA 1
ATOM 713 C C . ALA A 1 95 ? -9.642 -7.793 -3.773 1.00 97.56 95 ALA A C 1
ATOM 715 O O . ALA A 1 95 ? -10.189 -8.572 -2.990 1.00 97.56 95 ALA A O 1
ATOM 716 N N . PHE A 1 96 ? -8.916 -6.758 -3.340 1.00 97.56 96 PHE A N 1
ATOM 717 C CA . PHE A 1 96 ? -8.765 -6.442 -1.915 1.00 97.56 96 PHE A CA 1
ATOM 718 C C . PHE A 1 96 ? -10.065 -5.907 -1.315 1.00 97.56 96 PHE A C 1
ATOM 720 O O . PHE A 1 96 ? -10.500 -6.397 -0.269 1.00 97.56 96 PHE A O 1
ATOM 727 N N . ARG A 1 97 ? -10.734 -4.982 -2.015 1.00 95.12 97 ARG A N 1
ATOM 728 C CA . ARG A 1 97 ? -12.002 -4.396 -1.552 1.00 95.12 97 ARG A CA 1
ATOM 729 C C . ARG A 1 97 ? -13.112 -5.429 -1.433 1.00 95.12 97 ARG A C 1
ATOM 731 O O . ARG A 1 97 ? -13.767 -5.518 -0.398 1.00 95.12 97 ARG A O 1
ATOM 738 N N . SER A 1 98 ? -13.275 -6.290 -2.441 1.00 95.62 98 SER A N 1
ATOM 739 C CA . SER A 1 98 ? -14.271 -7.377 -2.394 1.00 95.62 98 SER A CA 1
ATOM 740 C C . SER A 1 98 ? -14.027 -8.383 -1.261 1.00 95.62 98 SER A C 1
ATOM 742 O O . SER A 1 98 ? -14.936 -9.119 -0.878 1.00 95.62 98 SER A O 1
ATOM 744 N N . ARG A 1 99 ? -12.817 -8.398 -0.688 1.00 96.12 99 ARG A N 1
ATOM 745 C CA . ARG A 1 99 ? -12.416 -9.239 0.447 1.00 96.12 99 ARG A CA 1
ATOM 746 C C . ARG A 1 99 ? -12.293 -8.465 1.763 1.00 96.12 99 ARG A C 1
ATOM 748 O O . ARG A 1 99 ? -11.784 -9.025 2.732 1.00 96.12 99 ARG A O 1
ATOM 755 N N . GLY A 1 100 ? -12.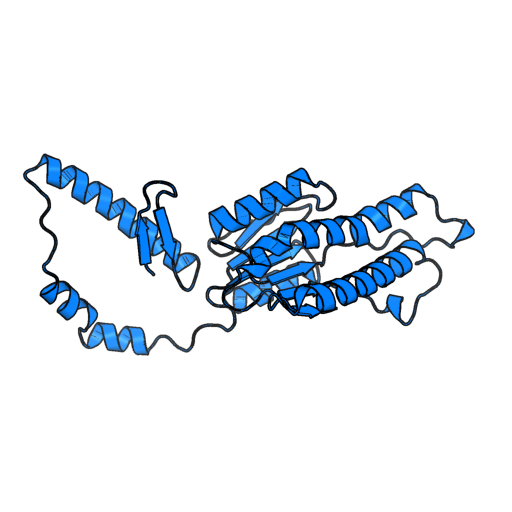814 -7.238 1.812 1.00 95.06 100 GLY A N 1
ATOM 756 C CA . GLY A 1 100 ? -13.053 -6.474 3.036 1.00 95.06 100 GLY A CA 1
ATOM 757 C C . GLY A 1 100 ? -11.905 -5.596 3.529 1.00 95.06 100 GLY A C 1
ATOM 758 O O . GLY A 1 100 ? -12.036 -5.059 4.627 1.00 95.06 100 GLY A O 1
ATOM 759 N N . ALA A 1 101 ? -10.827 -5.440 2.756 1.00 97.00 101 ALA A N 1
ATOM 760 C CA . ALA A 1 101 ? -9.751 -4.511 3.101 1.00 97.00 101 ALA A CA 1
ATOM 761 C C . ALA A 1 101 ? -10.190 -3.053 2.900 1.00 97.00 101 ALA A C 1
ATOM 763 O O . ALA A 1 101 ? -10.898 -2.747 1.936 1.00 97.00 101 ALA A O 1
ATOM 764 N N . ALA A 1 102 ? -9.701 -2.154 3.754 1.00 97.62 102 ALA A N 1
ATOM 765 C CA . ALA A 1 102 ? -9.616 -0.739 3.410 1.00 97.62 102 ALA A CA 1
ATOM 766 C C . ALA A 1 102 ? -8.450 -0.544 2.434 1.00 97.62 102 ALA A C 1
ATOM 768 O O . ALA A 1 102 ? -7.393 -1.160 2.583 1.00 97.62 102 ALA A O 1
ATOM 769 N N . LEU A 1 103 ? -8.642 0.280 1.411 1.00 97.88 103 LEU A N 1
ATOM 770 C CA . LEU A 1 103 ? -7.712 0.348 0.295 1.00 97.88 103 LEU A CA 1
ATOM 771 C C . LEU A 1 103 ? -7.213 1.769 0.043 1.00 97.88 103 LEU A C 1
ATOM 773 O O . LEU A 1 103 ? -7.992 2.715 -0.006 1.00 97.88 103 LEU A O 1
ATOM 777 N N . VAL A 1 104 ? -5.919 1.895 -0.230 1.00 98.62 104 VAL A N 1
ATOM 778 C CA . VAL A 1 104 ? -5.287 3.105 -0.755 1.00 98.62 104 VAL A CA 1
ATOM 779 C C . VAL A 1 104 ? -4.729 2.821 -2.144 1.00 98.62 104 VAL A C 1
ATOM 781 O O . VAL A 1 104 ? -3.977 1.869 -2.347 1.00 98.62 104 VAL A O 1
ATOM 784 N N . GLY A 1 105 ? -5.098 3.643 -3.119 1.00 98.44 105 GLY A N 1
ATOM 785 C CA . GLY A 1 105 ? -4.573 3.571 -4.479 1.00 98.44 105 GLY A CA 1
ATOM 786 C C . GLY A 1 105 ? -3.679 4.764 -4.778 1.00 98.44 105 GLY A C 1
ATOM 787 O O . GLY A 1 105 ? -4.134 5.896 -4.640 1.00 98.44 105 GLY A O 1
ATOM 788 N N . LEU A 1 106 ? -2.436 4.520 -5.196 1.00 98.56 106 LEU A N 1
ATOM 789 C CA . LEU A 1 106 ? -1.529 5.555 -5.701 1.00 98.56 106 LEU A CA 1
ATOM 790 C C . LEU A 1 106 ? -1.379 5.401 -7.212 1.00 98.56 106 LEU A C 1
ATOM 792 O O . LEU A 1 106 ? -1.020 4.320 -7.689 1.00 98.56 106 LEU A O 1
ATOM 796 N N . ASP A 1 107 ? -1.645 6.458 -7.967 1.00 98.38 107 ASP A N 1
ATOM 797 C CA . ASP A 1 107 ? -1.481 6.472 -9.424 1.00 98.38 107 ASP A CA 1
ATOM 798 C C . ASP A 1 107 ? -1.366 7.916 -9.947 1.00 98.38 107 ASP A C 1
ATOM 800 O O . ASP A 1 107 ? -1.659 8.864 -9.225 1.00 98.38 107 ASP A O 1
ATOM 804 N N . LEU A 1 108 ? -0.957 8.112 -11.201 1.00 97.25 108 LEU A N 1
ATOM 805 C CA . LEU A 1 108 ? -0.957 9.427 -11.853 1.00 97.25 108 LEU A CA 1
ATOM 806 C C . LEU A 1 108 ? -2.377 9.923 -12.164 1.00 97.25 108 LEU A C 1
ATOM 808 O O . LEU A 1 108 ? -2.587 11.127 -12.325 1.00 97.25 108 LEU A O 1
ATOM 812 N N . GLU A 1 109 ? -3.350 9.016 -12.213 1.00 93.75 109 GLU A N 1
ATOM 813 C CA . GLU A 1 109 ? -4.772 9.335 -12.317 1.00 93.75 109 GLU A CA 1
ATOM 814 C C . GLU A 1 109 ? -5.523 8.858 -11.073 1.00 93.75 109 GLU A C 1
ATOM 816 O O . GLU A 1 109 ? -5.354 7.731 -10.624 1.00 93.75 109 GLU A O 1
ATOM 821 N N . SER A 1 110 ? -6.378 9.703 -10.501 1.00 88.88 110 SER A N 1
ATOM 822 C CA . SER A 1 110 ? -7.209 9.315 -9.358 1.00 88.88 110 SER A CA 1
ATOM 823 C C . SER A 1 110 ? -8.598 8.886 -9.815 1.00 88.88 110 SER A C 1
ATOM 825 O O . SER A 1 110 ? -9.213 9.552 -10.649 1.00 88.88 110 SER A O 1
ATOM 827 N N . ALA A 1 111 ? -9.121 7.828 -9.207 1.00 87.81 111 ALA A N 1
ATOM 828 C CA . ALA A 1 111 ? -10.532 7.472 -9.283 1.00 87.81 111 ALA A CA 1
ATOM 829 C C . ALA A 1 111 ? -11.338 8.196 -8.190 1.00 87.81 111 ALA A C 1
ATOM 831 O O . ALA A 1 111 ? -10.784 8.855 -7.307 1.00 87.81 111 ALA A O 1
ATOM 832 N N . GLU A 1 112 ? -12.663 8.063 -8.232 1.00 90.50 112 GLU A N 1
ATOM 833 C CA . GLU A 1 112 ? -13.516 8.539 -7.146 1.00 90.50 112 GLU A CA 1
ATOM 834 C C . GLU A 1 112 ? -13.247 7.721 -5.875 1.00 90.50 112 GLU A C 1
ATOM 836 O O . GLU A 1 112 ? -13.242 6.486 -5.890 1.00 90.50 112 GLU A O 1
ATOM 841 N N . SER A 1 113 ? -12.978 8.422 -4.773 1.00 92.50 113 SER A N 1
ATOM 842 C CA . SER A 1 113 ? -12.787 7.781 -3.473 1.00 92.50 113 SER A CA 1
ATOM 843 C C . SER A 1 113 ? -14.125 7.299 -2.912 1.00 92.50 113 SER A C 1
ATOM 845 O O . SER A 1 113 ? -15.177 7.878 -3.168 1.00 92.50 113 SER A O 1
ATOM 847 N N . ALA A 1 114 ? -14.074 6.244 -2.111 1.00 94.06 114 ALA A N 1
ATOM 848 C CA . ALA A 1 114 ? -15.209 5.689 -1.391 1.00 94.06 114 ALA A CA 1
ATOM 849 C C . ALA A 1 114 ? -14.848 5.508 0.088 1.00 94.06 114 ALA A C 1
ATOM 851 O O . ALA A 1 114 ? -13.698 5.663 0.488 1.00 94.06 114 ALA A O 1
ATOM 852 N N . VAL A 1 115 ? -15.833 5.129 0.902 1.00 93.06 115 VAL A N 1
ATOM 853 C CA . VAL A 1 115 ? -15.664 4.895 2.347 1.00 93.06 115 VAL A CA 1
ATOM 854 C C . VAL A 1 115 ? -14.488 3.964 2.668 1.00 93.06 115 VAL A C 1
ATOM 856 O O . VAL A 1 115 ? -13.753 4.196 3.618 1.00 93.06 115 VAL A O 1
ATOM 859 N N . ASP A 1 116 ? -14.314 2.911 1.878 1.00 94.75 116 ASP A N 1
ATOM 860 C CA . ASP A 1 116 ? -13.279 1.883 2.005 1.00 94.75 116 ASP A CA 1
ATOM 861 C C . ASP A 1 116 ? -12.141 2.045 0.981 1.00 94.75 116 ASP A C 1
ATOM 863 O O . ASP A 1 116 ? -11.298 1.157 0.871 1.00 94.75 116 ASP A O 1
ATOM 867 N N . TYR A 1 117 ? -12.118 3.138 0.207 1.00 97.44 117 TYR A N 1
ATOM 868 C CA . TYR A 1 117 ? -11.118 3.360 -0.837 1.00 97.44 117 TYR A CA 1
ATOM 869 C C . TYR A 1 117 ? -10.668 4.816 -0.936 1.00 97.44 117 TYR A C 1
ATOM 871 O O . TYR A 1 117 ? -11.411 5.681 -1.392 1.00 97.44 117 TYR A O 1
ATOM 879 N N . LEU A 1 118 ? -9.408 5.064 -0.595 1.00 97.81 118 LEU A N 1
ATOM 880 C CA . LEU A 1 118 ? -8.738 6.342 -0.783 1.00 97.81 118 LEU A CA 1
ATOM 881 C C . LEU A 1 118 ? -7.918 6.312 -2.081 1.00 97.81 118 LEU A C 1
ATOM 883 O O . LEU A 1 118 ? -6.856 5.693 -2.139 1.00 97.81 118 LEU A O 1
ATOM 887 N N . SER A 1 119 ? -8.396 6.987 -3.126 1.00 98.00 119 SER A N 1
ATOM 888 C CA . SER A 1 119 ? -7.664 7.124 -4.393 1.00 98.00 119 SER A CA 1
ATOM 889 C C . SER A 1 119 ? -6.865 8.427 -4.407 1.00 98.00 119 SER A C 1
ATOM 891 O O . SER A 1 119 ? -7.434 9.511 -4.259 1.00 98.00 119 SER A O 1
ATOM 893 N N . LEU A 1 120 ? -5.544 8.336 -4.571 1.00 98.19 120 LEU A N 1
ATOM 894 C CA . LEU A 1 120 ? -4.623 9.469 -4.518 1.00 98.19 120 LEU A CA 1
ATOM 895 C C . LEU A 1 120 ? -3.860 9.616 -5.834 1.00 98.19 120 LEU A C 1
ATOM 897 O O . LEU A 1 120 ? -3.163 8.699 -6.272 1.00 98.19 120 LEU A O 1
ATOM 901 N N . LYS A 1 121 ? -3.932 10.818 -6.415 1.00 98.12 121 LYS A N 1
ATOM 902 C CA . LYS A 1 121 ? -3.085 11.218 -7.539 1.00 98.12 121 LYS A CA 1
ATOM 903 C C . LYS A 1 121 ? -1.666 11.502 -7.041 1.00 98.12 121 LYS A C 1
ATOM 905 O O . LYS A 1 121 ? -1.426 12.545 -6.435 1.00 98.12 121 LYS A O 1
ATOM 910 N N . VAL A 1 122 ? -0.748 10.566 -7.258 1.00 98.00 122 VAL A N 1
ATOM 911 C CA . VAL A 1 122 ? 0.628 10.579 -6.748 1.00 98.00 122 VAL A CA 1
ATOM 912 C C . VAL A 1 122 ? 1.575 10.022 -7.804 1.00 98.00 122 VAL A C 1
ATOM 914 O O . VAL A 1 122 ? 1.431 8.880 -8.242 1.00 98.00 122 VAL A O 1
ATOM 917 N N . ASP A 1 123 ? 2.596 10.805 -8.154 1.00 97.88 123 ASP A N 1
ATOM 918 C CA . ASP A 1 123 ? 3.777 10.261 -8.817 1.00 97.88 123 ASP A CA 1
ATOM 919 C C . ASP A 1 123 ? 4.689 9.615 -7.768 1.00 97.88 123 ASP A C 1
ATOM 921 O O . ASP A 1 123 ? 5.225 10.278 -6.879 1.00 97.88 123 ASP A O 1
ATOM 925 N N . VAL A 1 124 ? 4.865 8.299 -7.861 1.00 98.00 124 VAL A N 1
ATOM 926 C CA . VAL A 1 124 ? 5.677 7.527 -6.911 1.00 98.00 124 VAL A CA 1
ATOM 927 C C . VAL A 1 124 ? 7.178 7.823 -7.018 1.00 98.00 124 VAL A C 1
ATOM 929 O O . VAL A 1 124 ? 7.946 7.429 -6.131 1.00 98.00 124 VAL A O 1
ATOM 932 N N . THR A 1 125 ? 7.632 8.523 -8.068 1.00 97.44 125 THR A N 1
ATOM 933 C CA . THR A 1 125 ? 9.022 8.996 -8.137 1.00 97.44 125 THR A CA 1
ATOM 934 C C . THR A 1 125 ? 9.283 10.191 -7.219 1.00 97.44 125 THR A C 1
ATOM 936 O O . THR A 1 125 ? 10.434 10.406 -6.838 1.00 97.44 125 THR A O 1
ATOM 939 N N . GLU A 1 126 ? 8.239 10.902 -6.783 1.00 97.56 126 GLU A N 1
ATOM 940 C CA . GLU A 1 126 ? 8.333 12.093 -5.935 1.00 97.56 126 GLU A CA 1
ATOM 941 C C . GLU A 1 126 ? 8.281 11.738 -4.439 1.00 97.56 126 GLU A C 1
ATOM 943 O O . GLU A 1 126 ? 7.236 11.372 -3.900 1.00 97.56 126 GLU A O 1
ATOM 948 N N . SER A 1 127 ? 9.413 11.870 -3.732 1.00 94.44 127 SER A N 1
ATOM 949 C CA . SER A 1 127 ? 9.533 11.456 -2.315 1.00 94.44 127 SER A CA 1
ATOM 950 C C . SER A 1 127 ? 8.490 12.113 -1.414 1.00 94.44 127 SER A C 1
ATOM 952 O O . SER A 1 127 ? 7.794 11.423 -0.675 1.00 94.44 127 SER A O 1
ATOM 954 N N . ALA A 1 128 ? 8.344 13.437 -1.516 1.00 97.06 128 ALA A N 1
ATOM 955 C CA . ALA A 1 128 ? 7.429 14.192 -0.667 1.00 97.06 128 ALA A CA 1
ATOM 956 C C . ALA A 1 128 ? 5.962 13.792 -0.899 1.00 97.06 128 ALA A C 1
ATOM 958 O O . ALA A 1 128 ? 5.183 13.733 0.050 1.00 97.06 128 ALA A O 1
ATOM 959 N N . ALA A 1 129 ? 5.590 13.469 -2.142 1.00 97.56 129 ALA A N 1
ATOM 960 C CA . ALA A 1 129 ? 4.235 13.034 -2.467 1.00 97.56 129 ALA A CA 1
ATOM 961 C C . ALA A 1 129 ? 3.932 11.647 -1.877 1.00 97.56 129 ALA A C 1
ATOM 963 O O . ALA A 1 129 ? 2.845 11.426 -1.345 1.00 97.56 129 ALA A O 1
ATOM 964 N N . VAL A 1 130 ? 4.905 10.729 -1.911 1.00 98.12 130 VAL A N 1
ATOM 965 C CA . VAL A 1 130 ? 4.780 9.402 -1.288 1.00 98.12 130 VAL A CA 1
ATOM 966 C C . VAL A 1 130 ? 4.665 9.505 0.235 1.00 98.12 130 VAL A C 1
ATOM 968 O O . VAL A 1 130 ? 3.815 8.841 0.825 1.00 98.12 130 VAL A O 1
ATOM 971 N N . GLU A 1 131 ? 5.477 10.347 0.876 1.00 98.31 131 GLU A N 1
ATOM 972 C CA . GLU A 1 131 ? 5.417 10.574 2.328 1.00 98.31 131 GLU A CA 1
ATOM 973 C C . GLU A 1 131 ? 4.045 11.112 2.755 1.00 98.31 131 GLU A C 1
ATOM 975 O O . GLU A 1 131 ? 3.421 10.572 3.670 1.00 98.31 131 GLU A O 1
ATOM 980 N N . GLN A 1 132 ? 3.525 12.108 2.033 1.00 98.31 132 GLN A N 1
ATOM 981 C CA . GLN A 1 132 ? 2.182 12.644 2.270 1.00 98.31 132 GLN A CA 1
ATOM 982 C C . GLN A 1 132 ? 1.089 11.593 2.040 1.00 98.31 132 GLN A C 1
ATOM 984 O O . GLN A 1 132 ? 0.112 11.542 2.785 1.00 98.31 132 GLN A O 1
ATOM 989 N N . ALA A 1 133 ? 1.240 10.732 1.033 1.00 98.31 133 ALA A N 1
ATOM 990 C CA . ALA A 1 133 ? 0.279 9.670 0.761 1.00 98.31 133 ALA A CA 1
ATOM 991 C C . ALA A 1 133 ? 0.226 8.621 1.884 1.00 98.31 133 ALA A C 1
ATOM 993 O O . ALA A 1 133 ? -0.859 8.173 2.262 1.00 98.31 133 ALA A O 1
ATOM 994 N N . LEU A 1 134 ? 1.380 8.257 2.452 1.00 98.62 134 LEU A N 1
ATOM 995 C CA . LEU A 1 134 ? 1.453 7.357 3.605 1.00 98.62 134 LEU A CA 1
ATOM 996 C C . LEU A 1 134 ? 0.879 8.009 4.869 1.00 98.62 134 LEU A C 1
ATOM 998 O O . LEU A 1 134 ? 0.126 7.355 5.585 1.00 98.62 134 LEU A O 1
ATOM 1002 N N . ALA A 1 135 ? 1.138 9.298 5.106 1.00 98.06 135 ALA A N 1
ATOM 1003 C CA . ALA A 1 135 ? 0.513 10.031 6.210 1.00 98.06 135 ALA A CA 1
ATOM 1004 C C . ALA A 1 135 ? -1.021 10.015 6.096 1.00 98.06 135 ALA A C 1
ATOM 1006 O O . ALA A 1 135 ? -1.705 9.576 7.017 1.00 98.06 135 ALA A O 1
ATOM 1007 N N . ARG A 1 136 ? -1.559 10.345 4.913 1.00 97.75 136 ARG A N 1
ATOM 1008 C CA . ARG A 1 136 ? -3.007 10.280 4.644 1.00 97.75 136 ARG A CA 1
ATOM 1009 C C . ARG A 1 136 ? -3.583 8.874 4.800 1.00 97.75 136 ARG A C 1
ATOM 1011 O O . ARG A 1 136 ? -4.735 8.731 5.200 1.00 97.75 136 ARG A O 1
ATOM 1018 N N . THR A 1 137 ? -2.801 7.840 4.485 1.00 98.06 137 THR A N 1
ATOM 1019 C CA . THR A 1 137 ? -3.191 6.437 4.702 1.00 98.06 137 THR A CA 1
ATOM 1020 C C . THR A 1 137 ? -3.425 6.167 6.187 1.00 98.06 137 THR A C 1
ATOM 1022 O O . THR A 1 137 ? -4.472 5.635 6.554 1.00 98.06 137 THR A O 1
ATOM 1025 N N . VAL A 1 138 ? -2.493 6.592 7.043 1.00 96.56 138 VAL A N 1
ATOM 1026 C CA . VAL A 1 138 ? -2.596 6.436 8.501 1.00 96.56 138 VAL A CA 1
ATOM 1027 C C . VAL A 1 138 ? -3.724 7.291 9.073 1.00 96.56 138 VAL A C 1
ATOM 1029 O O . VAL A 1 138 ? -4.524 6.787 9.850 1.00 96.56 138 VAL A O 1
ATOM 1032 N N . GLU A 1 139 ? -3.849 8.547 8.652 1.00 94.19 139 GLU A N 1
ATOM 1033 C CA . GLU A 1 139 ? -4.927 9.439 9.103 1.00 94.19 139 GLU A CA 1
ATOM 1034 C C . GLU A 1 139 ? -6.320 8.895 8.754 1.00 94.19 139 GLU A C 1
ATOM 1036 O O . GLU A 1 139 ? -7.255 9.033 9.538 1.00 94.19 139 GLU A O 1
ATOM 1041 N N . THR A 1 140 ? -6.464 8.262 7.585 1.00 94.88 140 THR A N 1
ATOM 1042 C CA . THR A 1 140 ? -7.767 7.783 7.096 1.00 94.88 140 THR A CA 1
ATOM 1043 C C . THR A 1 140 ? -8.115 6.395 7.632 1.00 94.88 140 THR A C 1
ATOM 1045 O O . THR A 1 140 ? -9.267 6.141 7.983 1.00 94.88 140 THR A O 1
ATOM 1048 N N . PHE A 1 141 ? -7.145 5.476 7.666 1.00 95.94 141 PHE A N 1
ATOM 1049 C CA . PHE A 1 141 ? -7.398 4.055 7.939 1.00 95.94 141 PHE A CA 1
ATOM 1050 C C . PHE A 1 141 ? -6.615 3.486 9.127 1.00 95.94 141 PHE A C 1
ATOM 1052 O O . PHE A 1 141 ? -6.838 2.338 9.503 1.00 95.94 141 PHE A O 1
ATOM 1059 N N . GLY A 1 142 ? -5.739 4.275 9.749 1.00 93.88 142 GLY A N 1
ATOM 1060 C CA . GLY A 1 142 ? -5.059 3.925 10.997 1.00 93.88 142 GLY A CA 1
ATOM 1061 C C . GLY A 1 142 ? -3.762 3.126 10.850 1.00 93.88 142 GLY A C 1
ATOM 1062 O O . GLY A 1 142 ? -3.123 2.854 11.861 1.00 93.88 142 GLY A O 1
ATOM 1063 N N . GLY A 1 143 ? -3.340 2.755 9.638 1.00 96.31 143 GLY A N 1
ATOM 1064 C CA . GLY A 1 143 ? -2.117 1.968 9.450 1.00 96.31 143 GLY A CA 1
ATOM 1065 C C . GLY A 1 143 ? -1.916 1.442 8.031 1.00 96.31 143 GLY A C 1
ATOM 1066 O O . GLY A 1 143 ? -2.580 1.886 7.095 1.00 96.31 143 GLY A O 1
ATOM 1067 N N . LEU A 1 144 ? -0.980 0.500 7.877 1.00 98.62 144 LEU A N 1
ATOM 1068 C CA . LEU A 1 144 ? -0.697 -0.194 6.619 1.00 98.62 144 LEU A CA 1
ATOM 1069 C C . LEU A 1 144 ? -0.285 -1.647 6.882 1.00 98.62 144 LEU A C 1
ATOM 1071 O O . LEU A 1 144 ? 0.772 -1.900 7.451 1.00 98.62 144 LEU A O 1
ATOM 1075 N N . ASP A 1 145 ? -1.074 -2.597 6.387 1.00 98.62 145 ASP A N 1
ATOM 1076 C CA . ASP A 1 145 ? -0.839 -4.033 6.569 1.00 98.62 145 ASP A CA 1
ATOM 1077 C C . ASP A 1 145 ? -0.263 -4.705 5.315 1.00 98.62 145 ASP A C 1
ATOM 1079 O O . ASP A 1 145 ? 0.502 -5.674 5.410 1.00 98.62 145 ASP A O 1
ATOM 1083 N N . LEU A 1 146 ? -0.642 -4.215 4.128 1.00 98.62 146 LEU A N 1
ATOM 1084 C CA . LEU A 1 146 ? -0.196 -4.742 2.840 1.00 98.62 146 LEU A CA 1
ATOM 1085 C C . LEU A 1 146 ? 0.262 -3.635 1.892 1.00 98.62 146 LEU A C 1
ATOM 1087 O O . LEU A 1 146 ? -0.470 -2.687 1.635 1.00 98.62 146 LEU A O 1
ATOM 1091 N N . LEU A 1 147 ? 1.421 -3.820 1.270 1.00 98.88 147 LEU A N 1
ATOM 1092 C CA . LEU A 1 147 ? 1.930 -2.965 0.201 1.00 98.88 147 LEU A CA 1
ATOM 1093 C C . LEU A 1 147 ? 2.072 -3.763 -1.098 1.00 98.88 147 LEU A C 1
ATOM 1095 O O . LEU A 1 147 ? 2.804 -4.749 -1.155 1.00 98.88 147 LEU A O 1
ATOM 1099 N N . VAL A 1 148 ? 1.415 -3.312 -2.163 1.00 98.88 148 VAL A N 1
ATOM 1100 C CA . VAL A 1 148 ? 1.553 -3.862 -3.513 1.00 98.88 148 VAL A CA 1
ATOM 1101 C C . VAL A 1 148 ? 2.332 -2.885 -4.385 1.00 98.88 148 VAL A C 1
ATOM 1103 O O . VAL A 1 148 ? 1.834 -1.836 -4.797 1.00 98.88 148 VAL A O 1
ATOM 1106 N N . LEU A 1 149 ? 3.566 -3.269 -4.691 1.00 98.75 149 LEU A N 1
ATOM 1107 C CA . LEU A 1 149 ? 4.480 -2.562 -5.576 1.00 98.75 149 LEU A CA 1
ATOM 1108 C C . LEU A 1 149 ? 4.217 -2.976 -7.028 1.00 98.75 149 LEU A C 1
ATOM 1110 O O . LEU A 1 149 ? 4.868 -3.875 -7.567 1.00 98.75 149 LEU A O 1
ATOM 1114 N N . ASN A 1 150 ? 3.215 -2.343 -7.641 1.00 98.44 150 ASN A N 1
ATOM 1115 C CA . ASN A 1 150 ? 2.771 -2.637 -9.005 1.00 98.44 150 ASN A CA 1
ATOM 1116 C C . ASN A 1 150 ? 3.168 -1.557 -10.027 1.00 98.44 150 ASN A C 1
ATOM 1118 O O . ASN A 1 150 ? 3.430 -1.901 -11.181 1.00 98.44 150 ASN A O 1
ATOM 1122 N N . ALA A 1 151 ? 3.279 -0.287 -9.622 1.00 96.94 151 ALA A N 1
ATOM 1123 C CA . ALA A 1 151 ? 3.677 0.799 -10.516 1.00 96.94 151 ALA A CA 1
ATOM 1124 C C . ALA A 1 151 ? 4.989 0.483 -11.252 1.00 96.94 151 ALA A C 1
ATOM 1126 O O . ALA A 1 151 ? 6.004 0.102 -10.661 1.00 96.94 151 ALA A O 1
ATOM 1127 N N . GLY A 1 152 ? 4.959 0.656 -12.569 1.00 94.94 152 GLY A N 1
ATOM 1128 C CA . GLY A 1 152 ? 6.108 0.468 -13.434 1.00 94.94 152 GLY A CA 1
ATOM 1129 C C . GLY A 1 152 ? 5.743 0.669 -14.896 1.00 94.94 152 GLY A C 1
ATOM 1130 O O . GLY A 1 152 ? 4.579 0.569 -15.279 1.00 9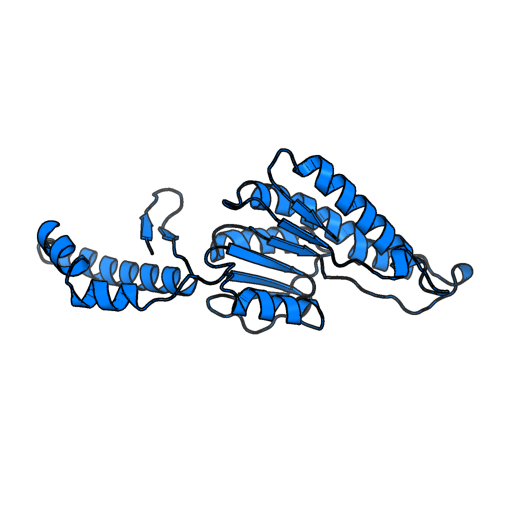4.94 152 GLY A O 1
ATOM 1131 N N . LEU A 1 153 ? 6.751 0.936 -15.720 1.00 94.75 153 LEU A N 1
ATOM 1132 C CA . LEU A 1 153 ? 6.586 1.104 -17.161 1.00 94.75 153 LEU A CA 1
ATOM 1133 C C . LEU A 1 153 ? 7.488 0.151 -17.932 1.00 94.75 153 LEU A C 1
ATOM 1135 O O . LEU A 1 153 ? 8.564 -0.229 -17.466 1.00 94.75 153 LEU A O 1
ATOM 1139 N N . PHE A 1 154 ? 7.055 -0.194 -19.140 1.00 95.31 154 PHE A N 1
ATOM 1140 C CA . PHE A 1 154 ? 7.901 -0.794 -20.162 1.00 95.31 154 PHE A CA 1
ATOM 1141 C C . PHE A 1 154 ? 8.233 0.299 -21.193 1.00 95.31 154 PHE A C 1
ATOM 1143 O O . PHE A 1 154 ? 7.308 0.829 -21.810 1.00 95.31 154 PHE A O 1
ATOM 1150 N N . PRO A 1 155 ? 9.507 0.694 -21.364 1.00 93.00 155 PRO A N 1
ATOM 1151 C CA . PRO A 1 155 ? 9.869 1.762 -22.291 1.00 93.00 155 PRO A CA 1
ATOM 1152 C C . PRO A 1 155 ? 9.763 1.290 -23.753 1.00 93.00 155 PRO A C 1
ATOM 1154 O O . PRO A 1 155 ? 9.695 0.084 -24.007 1.00 93.00 155 PRO A O 1
ATOM 1157 N N . PRO A 1 156 ? 9.796 2.206 -24.740 1.00 92.38 156 PRO A N 1
ATOM 1158 C CA . PRO A 1 156 ? 9.890 1.832 -26.147 1.00 92.38 156 PRO A CA 1
ATOM 1159 C C . PRO A 1 156 ? 11.024 0.831 -26.403 1.00 92.38 156 PRO A C 1
ATOM 1161 O O . PRO A 1 156 ? 12.120 0.951 -25.855 1.00 92.38 156 PRO A O 1
ATOM 1164 N N . THR A 1 157 ? 10.756 -0.165 -27.246 1.00 94.12 157 THR A N 1
ATOM 1165 C CA . THR A 1 157 ? 11.709 -1.244 -27.537 1.00 94.12 157 THR A CA 1
ATOM 1166 C C . THR A 1 157 ? 12.904 -0.692 -28.317 1.00 94.12 157 THR A C 1
ATOM 1168 O O . THR A 1 157 ? 12.737 -0.236 -29.446 1.00 94.12 157 THR A O 1
ATOM 1171 N N . LYS A 1 158 ? 14.108 -0.760 -27.734 1.00 94.25 158 LYS A N 1
ATOM 1172 C CA . LYS A 1 158 ? 15.365 -0.296 -28.354 1.00 94.25 158 LYS A CA 1
ATOM 1173 C C . LYS A 1 158 ? 16.491 -1.289 -28.124 1.00 94.25 158 LYS A C 1
ATOM 1175 O O . LYS A 1 158 ? 16.656 -1.780 -27.003 1.00 94.25 158 LYS A O 1
ATOM 1180 N N . ARG A 1 159 ? 17.296 -1.589 -29.153 1.00 95.94 159 ARG A N 1
ATOM 1181 C CA . ARG A 1 159 ? 18.494 -2.424 -28.960 1.00 95.94 159 ARG A CA 1
ATOM 1182 C C . ARG A 1 159 ? 19.432 -1.722 -27.979 1.00 95.94 159 ARG A C 1
ATOM 1184 O O . ARG A 1 159 ? 19.415 -0.506 -27.854 1.00 95.94 159 ARG A O 1
ATOM 1191 N N . LEU A 1 160 ? 20.266 -2.499 -27.287 1.00 95.12 160 LEU A N 1
ATOM 1192 C CA . LEU A 1 160 ? 21.091 -1.973 -26.197 1.00 95.12 160 LEU A CA 1
ATOM 1193 C C . LEU A 1 160 ? 21.974 -0.787 -26.625 1.00 95.12 160 LEU A C 1
ATOM 1195 O O . LEU A 1 160 ? 22.112 0.157 -25.867 1.00 95.12 160 LEU A O 1
ATOM 1199 N N . PHE A 1 161 ? 22.525 -0.817 -27.842 1.00 96.12 161 PHE A N 1
ATOM 1200 C CA . PHE A 1 161 ? 23.380 0.253 -28.371 1.00 96.12 161 PHE A CA 1
ATOM 1201 C C . PHE A 1 161 ? 22.611 1.509 -28.826 1.00 96.12 161 PHE A C 1
ATOM 1203 O O . PHE A 1 161 ? 23.230 2.528 -29.106 1.00 96.12 161 PHE A O 1
ATOM 1210 N N . GLU A 1 162 ? 21.281 1.436 -28.924 1.00 96.62 162 GLU A N 1
ATOM 1211 C CA . GLU A 1 162 ? 20.393 2.544 -29.317 1.00 96.62 162 GLU A CA 1
ATOM 1212 C C . GLU A 1 162 ? 19.661 3.144 -28.110 1.00 96.62 162 GLU A C 1
ATOM 1214 O O . GLU A 1 162 ? 18.910 4.112 -28.245 1.00 96.62 162 GLU A O 1
ATOM 1219 N N . LEU A 1 163 ? 19.812 2.521 -26.940 1.00 96.12 163 LEU A N 1
ATOM 1220 C CA . LEU A 1 163 ? 19.152 2.939 -25.721 1.00 96.12 163 LEU A CA 1
ATOM 1221 C C . LEU A 1 163 ? 19.854 4.174 -25.163 1.00 96.12 163 LEU A C 1
ATOM 1223 O O . LEU A 1 163 ? 21.005 4.110 -24.744 1.00 96.12 163 LEU A O 1
ATOM 1227 N N . ASP A 1 164 ? 19.132 5.285 -25.147 1.00 96.94 164 ASP A N 1
ATOM 1228 C CA . ASP A 1 164 ? 19.605 6.533 -24.572 1.00 96.94 164 ASP A CA 1
ATOM 1229 C C . ASP A 1 164 ? 19.555 6.522 -23.039 1.00 96.94 164 ASP A C 1
ATOM 1231 O O . ASP A 1 164 ? 18.731 5.854 -22.399 1.00 96.94 164 ASP A O 1
ATOM 1235 N N . ASP A 1 165 ? 20.437 7.330 -22.460 1.00 97.44 165 ASP A N 1
ATOM 1236 C CA . ASP A 1 165 ? 20.578 7.509 -21.020 1.00 97.44 165 ASP A CA 1
ATOM 1237 C C . ASP A 1 165 ? 19.288 7.978 -20.336 1.00 97.44 165 ASP A C 1
ATOM 1239 O O . ASP A 1 165 ? 19.024 7.603 -19.193 1.00 97.44 165 ASP A O 1
ATOM 1243 N N . GLU A 1 166 ? 18.491 8.818 -20.999 1.00 97.19 166 GLU A N 1
ATOM 1244 C CA . GLU A 1 166 ? 17.259 9.366 -20.430 1.00 97.19 166 GLU A CA 1
ATOM 1245 C C . GLU A 1 166 ? 16.221 8.259 -20.218 1.00 97.19 166 GLU A C 1
ATOM 1247 O O . GLU A 1 166 ? 15.706 8.090 -19.110 1.00 97.19 166 GLU A O 1
ATOM 1252 N N . THR A 1 167 ? 15.981 7.441 -21.243 1.00 96.75 167 THR A N 1
ATOM 1253 C CA . THR A 1 167 ? 15.081 6.284 -21.182 1.00 96.75 167 THR A CA 1
ATOM 1254 C C . THR A 1 167 ? 15.549 5.279 -20.133 1.00 96.75 167 THR A C 1
ATOM 1256 O O . THR A 1 167 ? 14.731 4.759 -19.364 1.00 96.75 167 THR A O 1
ATOM 1259 N N . TRP A 1 168 ? 16.859 5.021 -20.062 1.00 97.38 168 TRP A N 1
ATOM 1260 C CA . TRP A 1 168 ? 17.448 4.155 -19.039 1.00 97.38 168 TRP A CA 1
ATOM 1261 C C . TRP A 1 168 ? 17.180 4.683 -17.624 1.00 97.38 168 TRP A C 1
ATOM 1263 O O . TRP A 1 168 ? 16.589 3.972 -16.805 1.00 97.38 168 TRP A O 1
ATOM 1273 N N . ARG A 1 169 ? 17.545 5.944 -17.348 1.00 97.75 169 ARG A N 1
ATOM 1274 C CA . ARG A 1 169 ? 17.368 6.574 -16.027 1.00 97.75 169 ARG A CA 1
ATOM 1275 C C . ARG A 1 169 ? 15.900 6.656 -15.632 1.00 97.75 169 ARG A C 1
ATOM 1277 O O . ARG A 1 169 ? 15.571 6.291 -14.510 1.00 97.75 169 ARG A O 1
ATOM 1284 N N . LYS A 1 170 ? 15.012 7.060 -16.544 1.00 97.62 170 LYS A N 1
ATOM 1285 C CA . LYS A 1 170 ? 13.566 7.127 -16.284 1.00 97.62 170 LYS A CA 1
ATOM 1286 C C . LYS A 1 170 ? 12.994 5.757 -15.919 1.00 97.62 170 LYS A C 1
ATOM 1288 O O . LYS A 1 170 ? 12.209 5.644 -14.981 1.00 97.62 170 LYS A O 1
AT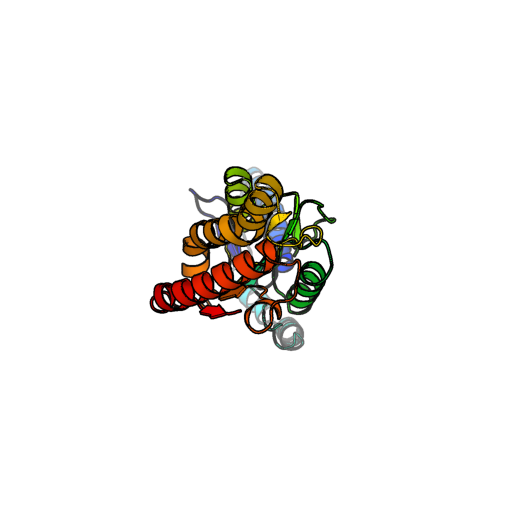OM 1293 N N . THR A 1 171 ? 13.415 4.709 -16.630 1.00 98.12 171 THR A N 1
ATOM 1294 C CA . THR A 1 171 ? 12.961 3.341 -16.351 1.00 98.12 171 THR A CA 1
ATOM 1295 C C . THR A 1 171 ? 13.443 2.863 -14.984 1.00 98.12 171 THR A C 1
ATOM 1297 O O . THR A 1 171 ? 12.643 2.313 -14.234 1.00 98.12 171 THR A O 1
ATOM 1300 N N . LEU A 1 172 ? 14.716 3.079 -14.631 1.00 98.31 172 LEU A N 1
ATOM 1301 C CA . LEU A 1 172 ? 15.234 2.714 -13.306 1.00 98.31 172 LEU A CA 1
ATOM 1302 C C . LEU A 1 172 ? 14.591 3.539 -12.185 1.00 98.31 172 LEU A C 1
ATOM 1304 O O . LEU A 1 172 ? 14.191 2.970 -11.173 1.00 98.31 172 LEU A O 1
ATOM 1308 N N . SER A 1 173 ? 14.419 4.843 -12.395 1.00 98.19 173 SER A N 1
ATOM 1309 C CA . SER A 1 173 ? 13.816 5.743 -11.412 1.00 98.19 173 SER A CA 1
ATOM 1310 C C . SER A 1 173 ? 12.413 5.285 -11.007 1.00 98.19 173 SER A C 1
ATOM 1312 O O . SER A 1 173 ? 12.116 5.176 -9.816 1.00 98.19 173 SER A O 1
ATOM 1314 N N . LEU A 1 174 ? 11.574 4.918 -11.983 1.00 98.06 174 LEU A N 1
ATOM 1315 C CA . LEU A 1 174 ? 10.232 4.407 -11.703 1.00 98.06 174 LEU A CA 1
ATOM 1316 C C . LEU A 1 174 ? 10.241 2.944 -11.237 1.00 98.06 174 LEU A C 1
ATOM 1318 O O . LEU A 1 174 ? 9.652 2.608 -10.213 1.00 98.06 174 LEU A O 1
ATOM 1322 N N . ASN A 1 175 ? 10.885 2.044 -11.980 1.00 98.38 175 ASN A N 1
ATOM 1323 C CA . ASN A 1 175 ? 10.744 0.607 -11.732 1.00 98.38 175 ASN A CA 1
ATOM 1324 C C . ASN A 1 175 ? 11.589 0.106 -10.553 1.00 98.38 175 ASN A C 1
ATOM 1326 O O . ASN A 1 175 ? 11.314 -0.983 -10.057 1.00 98.38 175 ASN A O 1
ATOM 1330 N N . LEU A 1 176 ? 12.598 0.855 -10.104 1.00 98.50 176 LEU A N 1
ATOM 1331 C CA . LEU A 1 176 ? 13.497 0.453 -9.021 1.00 98.50 176 LEU A CA 1
ATOM 1332 C C . LEU A 1 176 ? 13.530 1.490 -7.897 1.00 98.50 176 LEU A C 1
ATOM 1334 O O . LEU A 1 176 ? 13.134 1.164 -6.778 1.00 98.50 176 LEU A O 1
ATOM 1338 N N . ASP A 1 177 ? 13.955 2.723 -8.178 1.00 98.56 177 ASP A N 1
ATOM 1339 C CA . ASP A 1 177 ? 14.244 3.702 -7.120 1.00 98.56 177 ASP A CA 1
ATOM 1340 C C . ASP A 1 177 ? 12.978 4.095 -6.346 1.00 98.56 177 ASP A C 1
ATOM 1342 O O . ASP A 1 177 ? 12.992 4.172 -5.116 1.00 98.56 177 ASP A O 1
ATOM 1346 N N . ALA A 1 178 ? 11.854 4.282 -7.047 1.00 98.44 178 ALA A N 1
ATOM 1347 C CA . ALA A 1 178 ? 10.557 4.529 -6.420 1.00 98.44 178 ALA A CA 1
ATOM 1348 C C . ALA A 1 178 ? 10.117 3.389 -5.494 1.00 98.44 178 ALA A C 1
ATOM 1350 O O . ALA A 1 178 ? 9.648 3.632 -4.383 1.00 98.44 178 ALA A O 1
ATOM 1351 N N . ASN A 1 179 ? 10.332 2.143 -5.916 1.00 98.50 179 ASN A N 1
ATOM 1352 C CA . ASN A 1 179 ? 9.979 0.962 -5.135 1.00 98.50 179 ASN A CA 1
ATOM 1353 C C . ASN A 1 179 ? 10.868 0.814 -3.894 1.00 98.50 179 ASN A C 1
ATOM 1355 O O . ASN A 1 179 ? 10.359 0.555 -2.806 1.00 98.50 179 ASN A O 1
ATOM 1359 N N . GLN A 1 180 ? 12.178 1.047 -4.020 1.00 98.56 180 GLN A N 1
ATOM 1360 C CA . GLN A 1 180 ? 13.097 1.059 -2.878 1.00 98.56 180 GLN A CA 1
ATOM 1361 C C . GLN A 1 180 ? 12.692 2.114 -1.841 1.00 98.56 180 GLN A C 1
ATOM 1363 O O . GLN A 1 180 ? 12.683 1.838 -0.639 1.00 98.56 180 GLN A O 1
ATOM 1368 N N . ARG A 1 181 ? 12.312 3.309 -2.301 1.00 98.25 181 ARG A N 1
ATOM 1369 C CA . ARG A 1 181 ? 11.860 4.390 -1.424 1.00 98.25 181 ARG A CA 1
ATOM 1370 C C . ARG A 1 181 ? 10.560 4.045 -0.711 1.00 98.25 181 ARG A C 1
ATOM 1372 O O . ARG A 1 181 ? 10.480 4.241 0.498 1.00 98.25 181 ARG A O 1
ATOM 1379 N N . LEU A 1 182 ? 9.577 3.517 -1.440 1.00 98.56 182 LEU A N 1
ATOM 1380 C CA . LEU A 1 182 ? 8.311 3.052 -0.872 1.00 98.56 182 LEU A CA 1
ATOM 1381 C C . LEU A 1 182 ? 8.537 1.981 0.194 1.00 98.56 182 LEU A C 1
ATOM 1383 O O . LEU A 1 182 ? 7.968 2.096 1.271 1.00 98.56 182 LEU A O 1
ATOM 1387 N N . LEU A 1 183 ? 9.409 0.999 -0.061 1.00 98.69 183 LEU A N 1
ATOM 1388 C CA . LEU A 1 183 ? 9.793 -0.003 0.938 1.00 98.69 183 LEU A CA 1
ATOM 1389 C C . LEU A 1 183 ? 10.329 0.662 2.212 1.00 98.69 183 LEU A C 1
ATOM 1391 O O . LEU A 1 183 ? 9.836 0.389 3.303 1.00 98.69 183 LEU A O 1
ATOM 1395 N N . ARG A 1 184 ? 11.293 1.580 2.076 1.00 98.56 184 ARG A N 1
ATOM 1396 C CA . ARG A 1 184 ? 11.890 2.289 3.217 1.00 98.56 184 ARG A CA 1
ATOM 1397 C C . ARG A 1 184 ? 10.859 3.090 4.019 1.00 98.56 184 ARG A C 1
ATOM 1399 O O . ARG A 1 184 ? 10.906 3.068 5.243 1.00 98.56 184 ARG A O 1
ATOM 1406 N N . LEU A 1 185 ? 9.969 3.814 3.342 1.00 98.50 185 LEU A N 1
ATOM 1407 C CA . LEU A 1 185 ? 8.978 4.680 3.990 1.00 98.50 185 LEU A CA 1
ATOM 1408 C C . LEU A 1 185 ? 7.805 3.894 4.592 1.00 98.50 185 LEU A C 1
ATOM 1410 O O . LEU A 1 185 ? 7.273 4.293 5.622 1.00 98.50 185 LEU A O 1
ATOM 1414 N N . ALA A 1 186 ? 7.412 2.778 3.975 1.00 98.62 186 ALA A N 1
ATOM 1415 C CA . ALA A 1 186 ? 6.319 1.934 4.450 1.00 98.62 186 ALA A CA 1
ATOM 1416 C C . ALA A 1 186 ? 6.740 0.974 5.572 1.00 98.62 186 ALA A C 1
ATOM 1418 O O . ALA A 1 186 ? 5.887 0.551 6.347 1.00 98.62 186 ALA A O 1
ATOM 1419 N N . TYR A 1 187 ? 8.032 0.639 5.678 1.00 98.75 187 TYR A N 1
ATOM 1420 C CA . TYR A 1 187 ? 8.575 -0.254 6.705 1.00 98.75 187 TYR A CA 1
ATOM 1421 C C . TYR A 1 187 ? 8.062 0.015 8.134 1.00 98.75 187 TYR A C 1
ATOM 1423 O O . TYR A 1 187 ? 7.552 -0.931 8.733 1.00 98.75 187 TYR A O 1
ATOM 1431 N N . PRO A 1 188 ? 8.128 1.245 8.693 1.00 98.56 188 PRO A N 1
ATOM 1432 C CA . PRO A 1 188 ? 7.642 1.487 10.053 1.00 98.56 188 PRO A CA 1
ATOM 1433 C C . PRO A 1 188 ? 6.152 1.169 10.215 1.00 98.56 188 PRO A C 1
ATOM 1435 O O . PRO A 1 188 ? 5.759 0.663 11.255 1.00 98.56 188 PRO A O 1
ATOM 1438 N N . LEU A 1 189 ? 5.331 1.399 9.187 1.00 98.56 189 LEU A N 1
ATOM 1439 C CA . LEU A 1 189 ? 3.899 1.094 9.241 1.00 98.56 189 LEU A CA 1
ATOM 1440 C C . LEU A 1 189 ? 3.643 -0.415 9.142 1.00 98.56 189 LEU A C 1
ATOM 1442 O O . LEU A 1 189 ? 2.873 -0.965 9.921 1.00 98.56 189 LEU A O 1
ATOM 1446 N N . LEU A 1 190 ? 4.337 -1.089 8.221 1.00 98.75 190 LEU A N 1
ATOM 1447 C CA . LEU A 1 190 ? 4.237 -2.539 8.024 1.00 98.75 190 LEU A CA 1
ATOM 1448 C C . LEU A 1 190 ? 4.719 -3.329 9.246 1.00 98.75 190 LEU A C 1
ATOM 1450 O O . LEU A 1 190 ? 4.236 -4.434 9.488 1.00 98.75 190 LEU A O 1
ATOM 1454 N N . LYS A 1 191 ? 5.674 -2.781 10.001 1.00 98.56 191 LYS A N 1
ATOM 1455 C CA . LYS A 1 191 ? 6.170 -3.369 11.248 1.00 98.56 191 LYS A CA 1
ATOM 1456 C C . LYS A 1 191 ? 5.117 -3.360 12.360 1.00 98.56 191 LYS A C 1
ATOM 1458 O O . LYS A 1 191 ? 5.052 -4.310 13.130 1.00 98.56 191 LYS A O 1
ATOM 1463 N N . GLU A 1 192 ? 4.281 -2.325 12.412 1.00 98.06 192 GLU A N 1
ATOM 1464 C CA . GLU A 1 192 ? 3.205 -2.188 13.405 1.00 98.06 192 GLU A CA 1
ATOM 1465 C C . GLU A 1 192 ? 1.905 -2.905 12.989 1.00 98.06 192 GLU A C 1
ATOM 1467 O O . GLU A 1 192 ? 0.926 -2.911 13.735 1.00 98.06 192 GLU A O 1
ATOM 1472 N N . ALA A 1 193 ? 1.878 -3.535 11.808 1.00 97.69 193 ALA A N 1
ATOM 1473 C CA . ALA A 1 193 ? 0.724 -4.276 11.312 1.00 97.69 193 ALA A CA 1
ATOM 1474 C C . ALA A 1 193 ? 0.362 -5.441 12.264 1.00 97.69 193 ALA A C 1
ATOM 1476 O O . ALA A 1 193 ? 1.164 -6.371 12.418 1.00 97.69 193 ALA A O 1
ATOM 1477 N N . PRO A 1 194 ? -0.854 -5.484 12.851 1.00 93.44 194 PRO A N 1
ATOM 1478 C CA . PRO A 1 194 ? -1.220 -6.493 13.852 1.00 93.44 194 PRO A CA 1
ATOM 1479 C C . PRO A 1 194 ? -1.126 -7.946 13.360 1.00 93.44 194 PRO A C 1
ATOM 1481 O O . PRO A 1 194 ? -0.896 -8.862 14.148 1.00 93.44 194 PRO A O 1
ATOM 1484 N N . GLY A 1 195 ? -1.318 -8.166 12.054 1.00 92.38 195 GLY A N 1
ATOM 1485 C CA . GLY A 1 195 ? -1.215 -9.477 11.398 1.00 92.38 195 GLY A CA 1
ATOM 1486 C C . GLY A 1 195 ? 0.161 -9.787 10.791 1.00 92.38 195 GLY A C 1
ATOM 1487 O O . GLY A 1 195 ? 0.295 -10.781 10.069 1.00 92.38 195 GLY A O 1
ATOM 1488 N N . GLY A 1 196 ? 1.159 -8.935 11.041 1.00 97.06 196 GLY A N 1
ATOM 1489 C CA . GLY A 1 196 ? 2.453 -8.943 10.364 1.00 97.06 196 GLY A CA 1
ATOM 1490 C C . GLY A 1 196 ? 2.375 -8.332 8.962 1.00 97.06 196 GLY A C 1
ATOM 1491 O O . GLY A 1 196 ? 1.523 -8.697 8.137 1.00 97.06 196 GLY A O 1
ATOM 1492 N N . GLY A 1 197 ? 3.290 -7.405 8.678 1.00 98.44 197 GLY A N 1
ATOM 1493 C CA . GLY A 1 197 ? 3.331 -6.685 7.411 1.00 98.44 197 GLY A CA 1
ATOM 1494 C C . GLY A 1 197 ? 3.513 -7.603 6.203 1.00 98.44 197 GLY A C 1
ATOM 1495 O O . GLY A 1 197 ? 4.157 -8.659 6.258 1.00 98.44 197 GLY A O 1
ATOM 1496 N N . ARG A 1 198 ? 2.955 -7.199 5.063 1.00 98.69 198 ARG A N 1
ATOM 1497 C CA . ARG A 1 198 ? 3.105 -7.916 3.791 1.00 98.69 198 ARG A CA 1
ATOM 1498 C C . ARG A 1 198 ? 3.480 -6.965 2.673 1.00 98.69 198 ARG A C 1
ATOM 1500 O O . ARG A 1 198 ? 2.865 -5.922 2.494 1.00 98.69 198 ARG A O 1
ATOM 1507 N N . VAL A 1 199 ? 4.418 -7.394 1.846 1.00 98.88 199 VAL A N 1
ATOM 1508 C CA . VAL A 1 199 ? 4.761 -6.737 0.593 1.00 98.88 199 VAL A CA 1
ATOM 1509 C C . VAL A 1 199 ? 4.635 -7.733 -0.549 1.00 98.88 199 VAL A C 1
ATOM 1511 O O . VAL A 1 199 ? 5.190 -8.834 -0.499 1.00 98.88 199 VAL A O 1
ATOM 1514 N N . LEU A 1 200 ? 3.925 -7.319 -1.592 1.00 98.69 200 LEU A N 1
ATOM 1515 C CA . LEU A 1 200 ? 3.866 -7.999 -2.875 1.00 98.69 200 LEU A CA 1
ATOM 1516 C C . LEU A 1 200 ? 4.519 -7.118 -3.936 1.00 98.69 200 LEU A C 1
ATOM 1518 O O . LEU A 1 200 ? 4.130 -5.968 -4.131 1.00 98.69 200 LEU A O 1
ATOM 1522 N N . VAL A 1 201 ? 5.491 -7.671 -4.646 1.00 98.62 201 VAL A N 1
ATOM 1523 C CA . VAL A 1 201 ? 6.213 -6.992 -5.716 1.00 98.62 201 VAL A CA 1
ATOM 1524 C C . VAL A 1 201 ? 5.774 -7.564 -7.048 1.00 98.62 201 VAL A C 1
ATOM 1526 O O . VAL A 1 201 ? 5.917 -8.754 -7.282 1.00 98.62 201 VAL A O 1
ATOM 1529 N N . VAL A 1 202 ? 5.287 -6.732 -7.966 1.00 98.00 202 VAL A N 1
ATOM 1530 C CA . VAL A 1 202 ? 4.938 -7.225 -9.303 1.00 98.00 202 VAL A CA 1
ATOM 1531 C C . VAL A 1 202 ? 6.214 -7.463 -10.111 1.00 98.00 202 VAL A C 1
ATOM 1533 O O . VAL A 1 202 ? 6.845 -6.529 -10.629 1.00 98.00 202 VAL A O 1
ATOM 1536 N N . GLY A 1 203 ? 6.594 -8.739 -10.202 1.00 94.81 203 GLY A N 1
ATOM 1537 C CA . GLY A 1 203 ? 7.735 -9.225 -10.974 1.00 94.81 203 GLY A CA 1
ATOM 1538 C C . GLY A 1 203 ? 7.536 -9.177 -12.493 1.00 94.81 203 GLY A C 1
ATOM 1539 O O . GLY A 1 203 ? 6.709 -8.440 -13.032 1.00 94.81 203 GLY A O 1
ATOM 1540 N N . SER A 1 204 ? 8.341 -9.954 -13.222 1.00 95.94 204 SER A N 1
ATOM 1541 C CA . SER A 1 204 ? 8.216 -10.080 -14.677 1.00 95.94 204 SER A CA 1
ATOM 1542 C C . SER A 1 204 ? 8.848 -11.366 -15.205 1.00 95.94 204 SER A C 1
ATOM 1544 O O . SER A 1 204 ? 9.924 -11.763 -14.758 1.00 95.94 204 SER A O 1
ATOM 1546 N N . LYS A 1 205 ? 8.247 -11.957 -16.249 1.00 95.94 205 LYS A N 1
ATOM 1547 C CA . LYS A 1 205 ? 8.852 -13.049 -17.040 1.00 95.94 205 LYS A CA 1
ATOM 1548 C C . LYS A 1 205 ? 10.236 -12.667 -17.583 1.00 95.94 205 LYS A C 1
ATOM 1550 O O . LYS A 1 205 ? 11.084 -13.538 -17.762 1.00 95.94 205 LYS A O 1
ATOM 1555 N N . ASN A 1 206 ? 10.484 -11.380 -17.816 1.00 91.88 206 ASN A N 1
ATOM 1556 C CA . ASN A 1 206 ? 11.767 -10.910 -18.330 1.00 91.88 206 ASN A CA 1
ATOM 1557 C C . ASN A 1 206 ? 12.937 -11.122 -17.362 1.00 91.88 206 ASN A C 1
ATOM 1559 O O . ASN A 1 206 ? 14.080 -11.024 -17.796 1.00 91.88 206 ASN A O 1
ATOM 1563 N N . VAL A 1 207 ? 12.672 -11.422 -16.084 1.00 92.81 207 VAL A N 1
ATOM 1564 C CA . VAL A 1 207 ? 13.723 -11.760 -15.117 1.00 92.81 207 VAL A CA 1
ATOM 1565 C C . VAL A 1 207 ? 14.388 -13.096 -15.486 1.00 92.81 207 VAL A C 1
ATOM 1567 O O . VAL A 1 207 ? 15.591 -13.090 -15.735 1.00 92.81 207 VAL A O 1
ATOM 1570 N N . PRO A 1 208 ? 13.662 -14.229 -15.602 1.00 94.88 208 PRO A N 1
ATOM 1571 C CA . PRO A 1 208 ? 14.265 -15.487 -16.053 1.00 94.88 208 PRO A CA 1
ATOM 1572 C C . PRO A 1 208 ? 14.467 -15.588 -17.574 1.00 94.88 208 PRO A C 1
ATOM 1574 O O . PRO A 1 208 ? 15.295 -16.379 -18.018 1.00 94.88 208 PRO A O 1
ATOM 1577 N N . ALA A 1 209 ? 13.705 -14.848 -18.386 1.00 94.94 209 ALA A N 1
ATOM 1578 C CA . ALA A 1 209 ? 13.723 -14.983 -19.844 1.00 94.94 209 ALA A CA 1
ATOM 1579 C C . ALA A 1 209 ? 13.586 -13.618 -20.552 1.00 94.94 209 ALA A C 1
ATOM 1581 O O . ALA A 1 209 ? 12.496 -13.285 -21.028 1.00 94.94 209 ALA A O 1
ATOM 1582 N N . PRO A 1 210 ? 14.662 -12.808 -20.620 1.00 93.69 210 PRO A N 1
ATOM 1583 C CA . PRO A 1 210 ? 14.628 -11.499 -21.265 1.00 93.69 210 PRO A CA 1
ATOM 1584 C C . PRO A 1 210 ? 14.597 -11.604 -22.797 1.00 93.69 210 PRO A C 1
ATOM 1586 O O . PRO A 1 210 ? 15.150 -12.529 -23.391 1.00 93.69 210 PRO A O 1
ATOM 1589 N N . GLY A 1 211 ? 13.986 -10.608 -23.442 1.00 92.31 211 GLY A N 1
ATOM 1590 C CA . GLY A 1 211 ? 13.959 -10.465 -24.899 1.00 92.31 211 GLY A CA 1
ATOM 1591 C C . GLY A 1 211 ? 14.805 -9.290 -25.408 1.00 92.31 211 GLY A C 1
ATOM 1592 O O . GLY A 1 211 ? 15.049 -8.329 -24.666 1.00 92.31 211 GLY A O 1
ATOM 1593 N N . PRO A 1 212 ? 15.230 -9.323 -26.686 1.00 95.44 212 PRO A N 1
ATOM 1594 C CA . PRO A 1 212 ? 15.759 -8.161 -27.383 1.00 95.44 212 PRO A CA 1
ATOM 1595 C C . PRO A 1 212 ? 14.937 -6.894 -27.164 1.00 95.44 212 PRO A C 1
ATOM 1597 O O . PRO A 1 212 ? 13.718 -6.908 -27.287 1.00 95.44 212 PRO A O 1
ATOM 1600 N N . GLY A 1 213 ? 15.619 -5.783 -26.898 1.00 94.81 213 GLY A N 1
ATOM 1601 C CA . GLY A 1 213 ? 14.978 -4.475 -26.835 1.00 94.81 213 GLY A CA 1
ATOM 1602 C C . GLY A 1 213 ? 14.414 -4.068 -25.470 1.00 94.81 213 GLY A C 1
ATOM 1603 O O . GLY A 1 213 ? 13.914 -2.958 -25.323 1.00 94.81 213 GLY A O 1
ATOM 1604 N N . ALA A 1 214 ? 14.515 -4.946 -24.468 1.00 96.44 214 ALA A N 1
ATOM 1605 C CA . ALA A 1 214 ? 13.952 -4.751 -23.133 1.00 96.44 214 ALA A CA 1
ATOM 1606 C C . ALA A 1 214 ? 15.009 -4.433 -22.059 1.00 96.44 214 ALA A C 1
ATOM 1608 O O . ALA A 1 214 ? 14.768 -4.686 -20.883 1.00 96.44 214 ALA A O 1
ATOM 1609 N N . ALA A 1 215 ? 16.195 -3.939 -22.434 1.00 96.19 215 ALA A N 1
ATOM 1610 C CA . ALA A 1 215 ? 17.353 -3.875 -21.535 1.00 96.19 215 ALA A CA 1
ATOM 1611 C C . ALA A 1 215 ? 17.067 -3.131 -20.217 1.00 96.19 215 ALA A C 1
ATOM 1613 O O . ALA A 1 215 ? 17.239 -3.718 -19.150 1.00 96.19 215 ALA A O 1
ATOM 1614 N N . ALA A 1 216 ? 16.564 -1.891 -20.282 1.00 97.06 216 ALA A N 1
ATOM 1615 C CA . ALA A 1 216 ? 16.241 -1.103 -19.088 1.00 97.06 216 ALA A CA 1
ATOM 1616 C C . ALA A 1 216 ? 15.169 -1.771 -18.214 1.00 97.06 216 ALA A C 1
ATOM 1618 O O . ALA A 1 216 ? 15.327 -1.889 -17.001 1.00 97.06 216 ALA A O 1
ATOM 1619 N N . TYR A 1 217 ? 14.092 -2.261 -18.832 1.00 97.56 217 TYR A N 1
ATOM 1620 C CA . TYR A 1 217 ? 13.002 -2.911 -18.109 1.00 97.56 217 TYR A CA 1
ATOM 1621 C C . TYR A 1 217 ? 13.459 -4.206 -17.429 1.00 97.56 217 TYR A C 1
ATOM 1623 O O . TYR A 1 217 ? 13.256 -4.371 -16.227 1.00 97.56 217 TYR A O 1
ATOM 1631 N N . SER A 1 218 ? 14.120 -5.100 -18.168 1.00 97.44 218 SER A N 1
ATOM 1632 C CA . SER A 1 218 ? 14.612 -6.377 -17.644 1.00 97.44 218 SER A CA 1
ATOM 1633 C C . SER A 1 218 ? 15.626 -6.165 -16.521 1.00 97.44 218 SER A C 1
ATOM 1635 O O . SER A 1 218 ? 15.506 -6.804 -15.477 1.00 97.44 218 SER A O 1
ATOM 1637 N N . ALA A 1 219 ? 16.566 -5.225 -16.688 1.00 97.44 219 ALA A N 1
ATOM 1638 C CA . ALA A 1 219 ? 17.516 -4.863 -15.638 1.00 97.44 219 ALA A CA 1
ATOM 1639 C C . ALA A 1 219 ? 16.794 -4.336 -14.389 1.00 97.44 219 ALA A C 1
ATOM 1641 O O . ALA A 1 219 ? 17.050 -4.820 -13.287 1.00 97.44 219 ALA A O 1
ATOM 1642 N N . SER A 1 220 ? 15.834 -3.419 -14.560 1.00 98.12 220 SER A N 1
ATOM 1643 C CA . SER A 1 220 ? 15.068 -2.851 -13.443 1.00 98.12 220 SER A CA 1
ATOM 1644 C C . SER A 1 220 ? 14.275 -3.907 -12.664 1.00 98.12 220 SER A C 1
ATOM 1646 O O . SER A 1 220 ? 14.320 -3.929 -11.436 1.00 98.12 220 SER A O 1
ATOM 1648 N N . LYS A 1 221 ? 13.599 -4.839 -13.353 1.00 97.94 221 LYS A N 1
ATOM 1649 C CA . LYS A 1 221 ? 12.805 -5.898 -12.711 1.00 97.94 221 LYS A CA 1
ATOM 1650 C C . LYS A 1 221 ? 13.680 -6.969 -12.064 1.00 97.94 221 LYS A C 1
ATOM 1652 O O . LYS A 1 221 ? 13.308 -7.481 -11.009 1.00 97.94 221 LYS A O 1
ATOM 1657 N N . ALA A 1 222 ? 14.843 -7.279 -12.639 1.00 98.38 222 ALA A N 1
ATOM 1658 C CA . ALA A 1 222 ? 15.814 -8.171 -12.007 1.00 98.38 222 ALA A CA 1
ATOM 1659 C C . ALA A 1 222 ? 16.384 -7.547 -10.722 1.00 98.38 222 ALA A C 1
ATOM 1661 O O . ALA A 1 222 ? 16.414 -8.208 -9.683 1.00 98.38 222 ALA A O 1
ATOM 1662 N N . ALA A 1 223 ? 16.750 -6.262 -10.766 1.00 98.56 223 ALA A N 1
ATOM 1663 C CA . ALA A 1 223 ? 17.212 -5.519 -9.596 1.00 98.56 223 ALA A CA 1
ATOM 1664 C C . ALA A 1 223 ? 16.133 -5.445 -8.506 1.00 98.56 223 ALA A C 1
ATOM 1666 O O . ALA A 1 223 ? 16.413 -5.760 -7.352 1.00 98.56 223 ALA A O 1
ATOM 1667 N N . LEU A 1 224 ? 14.888 -5.125 -8.873 1.00 98.62 224 LEU A N 1
ATOM 1668 C CA . LEU A 1 224 ? 13.765 -5.084 -7.935 1.00 98.62 224 LEU A CA 1
ATOM 1669 C C . LEU A 1 224 ? 13.486 -6.461 -7.310 1.00 98.62 224 LEU A C 1
ATOM 1671 O O . LEU A 1 224 ? 13.240 -6.553 -6.112 1.00 98.62 224 LEU A O 1
ATOM 1675 N N . THR A 1 225 ? 13.579 -7.540 -8.093 1.00 98.50 225 THR A N 1
ATOM 1676 C CA . THR A 1 225 ? 13.435 -8.916 -7.581 1.00 98.50 225 THR A CA 1
ATOM 1677 C C . THR A 1 225 ? 14.516 -9.233 -6.549 1.00 98.50 225 THR A C 1
ATOM 1679 O O . THR A 1 225 ? 14.229 -9.815 -5.505 1.00 98.50 225 THR A O 1
ATOM 1682 N N . GLN A 1 226 ? 15.765 -8.837 -6.809 1.00 98.56 226 GLN A N 1
ATOM 1683 C CA . GLN A 1 226 ? 16.850 -9.044 -5.855 1.00 98.56 226 GLN A CA 1
ATOM 1684 C C . GLN A 1 226 ? 16.676 -8.180 -4.599 1.00 98.56 226 GLN A C 1
ATOM 1686 O O . GLN A 1 226 ? 16.878 -8.681 -3.495 1.00 98.56 226 GLN A O 1
ATOM 1691 N N . LEU A 1 227 ? 16.240 -6.927 -4.751 1.00 98.69 227 LEU A N 1
ATOM 1692 C CA . LEU A 1 227 ? 15.911 -6.046 -3.631 1.00 98.69 227 LEU A CA 1
ATOM 1693 C C . LEU A 1 227 ? 14.807 -6.646 -2.749 1.00 98.69 227 LEU A C 1
ATOM 1695 O O . LEU A 1 227 ? 14.950 -6.670 -1.532 1.00 98.69 227 LEU A O 1
ATOM 1699 N N . ALA A 1 228 ? 13.750 -7.196 -3.351 1.00 98.62 228 ALA A N 1
ATOM 1700 C CA . ALA A 1 228 ? 12.661 -7.850 -2.628 1.00 98.62 228 ALA A CA 1
ATOM 1701 C C . ALA A 1 228 ? 13.155 -9.043 -1.791 1.00 98.62 228 ALA A C 1
ATOM 1703 O O . ALA A 1 228 ? 12.724 -9.224 -0.655 1.00 98.62 228 ALA A O 1
ATOM 1704 N N . ARG A 1 229 ? 14.102 -9.832 -2.318 1.00 98.56 229 ARG A N 1
ATOM 1705 C CA . ARG A 1 229 ? 14.719 -10.949 -1.582 1.00 98.56 229 ARG A CA 1
ATOM 1706 C C . ARG A 1 229 ? 15.565 -10.474 -0.406 1.00 98.56 229 ARG A C 1
ATOM 1708 O O . ARG A 1 229 ? 15.538 -11.114 0.638 1.00 98.56 229 ARG A O 1
ATOM 1715 N N . VAL A 1 230 ? 16.306 -9.378 -0.571 1.00 98.75 230 VAL A N 1
ATOM 1716 C CA . VAL A 1 230 ? 17.065 -8.766 0.531 1.00 98.75 230 VAL A CA 1
ATOM 1717 C C . VAL A 1 230 ? 16.104 -8.275 1.613 1.00 98.75 230 VAL A C 1
ATOM 1719 O O . VAL A 1 230 ? 16.244 -8.684 2.760 1.00 98.75 230 VAL A O 1
ATOM 1722 N N . ALA A 1 231 ? 15.069 -7.516 1.241 1.00 98.75 231 ALA A N 1
ATOM 1723 C CA . ALA A 1 231 ? 14.056 -7.032 2.181 1.00 98.75 231 ALA A CA 1
ATOM 1724 C C . ALA A 1 231 ? 13.340 -8.180 2.916 1.00 98.75 231 ALA A C 1
ATOM 1726 O O . ALA A 1 231 ? 13.113 -8.090 4.117 1.00 98.75 231 ALA A O 1
ATOM 1727 N N . ALA A 1 232 ? 13.041 -9.292 2.232 1.00 98.81 232 ALA A N 1
ATOM 1728 C CA . ALA A 1 232 ? 12.456 -10.476 2.865 1.00 98.81 232 ALA A CA 1
ATOM 1729 C C . ALA A 1 232 ? 13.341 -11.045 3.986 1.00 98.81 232 ALA A C 1
ATOM 1731 O O . ALA A 1 232 ? 12.827 -11.472 5.014 1.00 98.81 232 ALA A O 1
ATOM 1732 N N . LEU A 1 233 ? 14.661 -11.074 3.780 1.00 98.75 233 LEU A N 1
ATOM 1733 C CA . LEU A 1 233 ? 15.613 -11.575 4.773 1.00 98.75 233 LEU A CA 1
ATOM 1734 C C . LEU A 1 233 ? 15.792 -10.587 5.927 1.00 98.75 233 LEU A C 1
ATOM 1736 O O . LEU A 1 233 ? 15.824 -11.003 7.082 1.00 98.75 233 LEU A O 1
ATOM 1740 N N . GLU A 1 234 ? 15.896 -9.295 5.614 1.00 98.69 234 GLU A N 1
ATOM 1741 C CA . GLU A 1 234 ? 16.105 -8.241 6.609 1.00 98.69 234 GLU A CA 1
ATOM 1742 C C . GLU A 1 234 ? 14.882 -8.024 7.500 1.00 98.69 234 GLU A C 1
ATOM 1744 O O . GLU A 1 234 ? 15.051 -7.759 8.685 1.00 98.69 234 GLU A O 1
ATOM 1749 N N . TRP A 1 235 ? 13.667 -8.148 6.957 1.00 98.75 235 TRP A N 1
ATOM 1750 C CA . TRP A 1 235 ? 12.433 -7.826 7.683 1.00 98.75 235 TRP A CA 1
ATOM 1751 C C . TRP A 1 235 ? 11.708 -9.047 8.264 1.00 98.75 235 TRP A C 1
ATOM 1753 O O . TRP A 1 235 ? 10.712 -8.896 8.973 1.00 98.75 235 TRP A O 1
ATOM 1763 N N . ALA A 1 236 ? 12.209 -10.262 8.013 1.00 98.56 236 ALA A N 1
ATOM 1764 C CA . ALA A 1 236 ? 11.687 -11.476 8.638 1.00 98.56 236 ALA A CA 1
ATOM 1765 C C . ALA A 1 236 ? 11.689 -11.428 10.184 1.00 98.56 236 ALA A C 1
ATOM 1767 O O . ALA A 1 236 ? 10.697 -11.873 10.767 1.00 98.56 236 ALA A O 1
ATOM 1768 N N . PRO A 1 237 ? 12.722 -10.885 10.872 1.00 98.44 237 PRO A N 1
ATOM 1769 C CA . PRO A 1 237 ? 12.705 -10.732 12.331 1.00 98.44 237 PRO A CA 1
ATOM 1770 C C . PRO A 1 237 ? 11.578 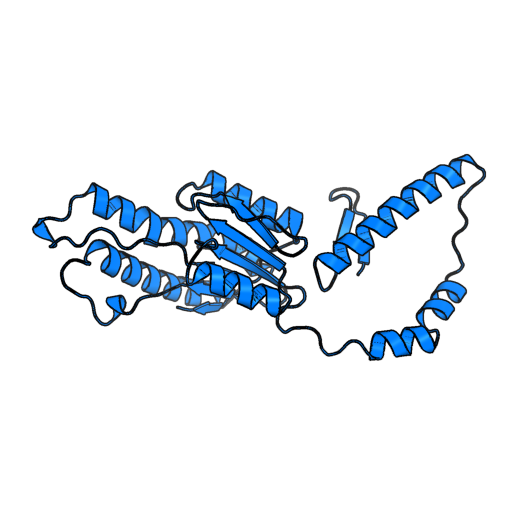-9.829 12.848 1.00 98.44 237 PRO A C 1
ATOM 1772 O O . PRO A 1 237 ? 11.107 -10.033 13.963 1.00 98.44 237 PRO A O 1
ATOM 1775 N N . ASP A 1 238 ? 11.123 -8.874 12.035 1.00 98.50 238 ASP A N 1
ATOM 1776 C CA . ASP A 1 238 ? 10.012 -7.967 12.347 1.00 98.50 238 ASP A CA 1
ATOM 1777 C C . ASP A 1 238 ? 8.645 -8.530 11.909 1.00 98.50 238 ASP A C 1
ATOM 1779 O O . ASP A 1 238 ? 7.634 -7.836 11.962 1.00 98.50 238 ASP A O 1
ATOM 1783 N N . GLY A 1 239 ? 8.586 -9.788 11.455 1.00 98.12 239 GLY A N 1
ATOM 1784 C CA . GLY A 1 239 ? 7.340 -10.443 11.047 1.00 98.12 239 GLY A CA 1
ATOM 1785 C C . GLY A 1 239 ? 6.791 -9.986 9.691 1.00 98.12 239 GLY A C 1
ATOM 1786 O O . GLY A 1 239 ? 5.651 -10.319 9.354 1.00 98.12 239 GLY A O 1
ATOM 1787 N N . ILE A 1 240 ? 7.585 -9.262 8.893 1.00 98.81 240 ILE A N 1
ATOM 1788 C CA . ILE A 1 240 ? 7.163 -8.759 7.583 1.00 98.81 240 ILE A CA 1
ATOM 1789 C C . ILE A 1 240 ? 7.546 -9.759 6.489 1.00 98.81 240 ILE A C 1
ATOM 1791 O O . ILE A 1 240 ? 8.688 -10.205 6.380 1.00 98.81 240 ILE A O 1
ATOM 1795 N N . ARG A 1 241 ? 6.583 -10.096 5.628 1.00 98.75 241 ARG A N 1
ATOM 1796 C CA . ARG A 1 241 ? 6.785 -10.995 4.481 1.00 98.75 241 ARG A CA 1
ATOM 1797 C C . ARG A 1 241 ? 6.901 -10.197 3.192 1.00 98.75 241 ARG A C 1
ATOM 1799 O O . ARG A 1 241 ? 6.025 -9.391 2.900 1.00 98.75 241 ARG A O 1
ATOM 1806 N N . VAL A 1 242 ? 7.905 -10.495 2.372 1.00 98.81 242 VAL A N 1
ATOM 1807 C CA . VAL A 1 242 ? 8.098 -9.868 1.055 1.00 98.81 242 VAL A CA 1
ATOM 1808 C C . VAL A 1 242 ? 8.158 -10.953 -0.019 1.00 98.81 242 VAL A C 1
ATOM 1810 O O . VAL A 1 242 ? 8.960 -11.878 0.088 1.00 98.81 242 VAL A O 1
ATOM 1813 N N . ASN A 1 243 ? 7.298 -10.861 -1.037 1.00 98.62 243 ASN A N 1
ATOM 1814 C CA . ASN A 1 243 ? 7.220 -11.827 -2.141 1.00 98.62 243 ASN A CA 1
ATOM 1815 C C . ASN A 1 243 ? 7.148 -11.122 -3.504 1.00 98.62 243 ASN A C 1
ATOM 1817 O O . ASN A 1 243 ? 6.772 -9.951 -3.577 1.00 98.62 243 ASN A O 1
ATOM 1821 N N . VAL A 1 244 ? 7.501 -11.856 -4.565 1.00 96.50 244 VAL A N 1
ATOM 1822 C CA . VAL A 1 244 ? 7.492 -11.422 -5.976 1.00 96.50 244 VAL A CA 1
ATOM 1823 C C . VAL A 1 244 ? 6.560 -12.312 -6.789 1.00 96.50 244 VAL A C 1
ATOM 1825 O O . VAL A 1 244 ? 6.584 -13.535 -6.525 1.00 96.50 244 VAL A O 1
#